Protein AF-A0A8H4XS00-F1 (afdb_monomer_lite)

Sequence (222 aa):
MAFEYDPTEIAPRVIEVLRSFSQHIRKSGSEEDFEKVFNAILGRVKEYISENAPITMVLPAFPWKNPNLDKVLGADPDLDLVGIPDEEAYDYGLRLRELAQEKRFSSIQFIRLMDLMGLGDGEKISKPDYLELVPAIRQRLMSSEYFDQTFNIETELETNPDTKATFDGFFSRISEDLKWGKGLDAAVVADRTAYDAEVARVVKVMIQRLIVVIFASQFILH

Secondary structure (DSSP, 8-state):
------HHHHHHHHHHHHHHTTGGG--TT-HHHHHHHHHHHHHHHHHHHHTT--------------S-GGG-SS-----SSSS--HHHHHHHHHHHHHHHHHTT-TT-----HHHHTT-S-STT--HHHHHHHHHHHHHHHTSTTTS-TT--HHHHHHH-HHHHHHHHHHHHHHHHHGGGSTT--HHHHH-HHHHHHHHHHHHHHHHHHHHHHHHHHHHH--

Foldseek 3Di:
DQDPDQLVPVLVVVLVVVVVVVPVPDDPPCVVVVVVVSVVCSVVSSVCSVVVHDPDDDDPDDPDPFLPVVRDDDDDFCDDQRRHDLLNVVVVLVVVVVVCVVVVVVVDADADLCVLVVNDPGPPDDSVNSNVCVVVSVVVLVDPVQDDPPDDLVVCCVPPVVSVVQLVVQLVVCLVGVLSHPPDDPVCVVDPVSVSVSSSVSSSVVSRVVVSVVRSCVVRVD

Radius of gyration: 20.15 Å; chains: 1; bounding box: 46×42×53 Å

pLDDT: mean 77.01, std 13.0, range [35.0, 91.81]

Structure (mmCIF, N/CA/C/O backbone):
data_AF-A0A8H4XS00-F1
#
_entry.id   AF-A0A8H4XS00-F1
#
loop_
_atom_site.group_PDB
_atom_site.id
_atom_site.type_symbol
_atom_site.label_atom_id
_atom_site.label_alt_id
_atom_site.label_comp_id
_atom_site.label_asym_id
_atom_site.label_entity_id
_atom_site.label_seq_id
_atom_site.pdbx_PDB_ins_code
_atom_site.Cartn_x
_atom_site.Cartn_y
_atom_site.Cartn_z
_atom_site.occupancy
_atom_site.B_iso_or_equiv
_atom_site.auth_seq_id
_atom_site.auth_comp_id
_atom_site.auth_asym_id
_atom_site.auth_atom_id
_atom_site.pdbx_PDB_model_num
ATOM 1 N N . MET A 1 1 ? -22.945 -8.453 23.059 1.00 44.16 1 MET A N 1
ATOM 2 C CA . MET A 1 1 ? -22.003 -8.115 24.145 1.00 44.16 1 MET A CA 1
ATOM 3 C C . MET A 1 1 ? -21.677 -6.644 23.985 1.00 44.16 1 MET A C 1
ATOM 5 O O . MET A 1 1 ? -21.140 -6.292 22.945 1.00 44.16 1 MET A O 1
ATOM 9 N N . ALA A 1 2 ? -22.093 -5.798 24.927 1.00 45.09 2 ALA A N 1
ATOM 10 C CA . ALA A 1 2 ? -21.615 -4.421 24.985 1.00 45.09 2 ALA A CA 1
ATOM 11 C C . ALA A 1 2 ? -20.270 -4.471 25.708 1.00 45.09 2 ALA A C 1
ATOM 13 O O . ALA A 1 2 ? -20.220 -4.929 26.850 1.00 45.09 2 ALA A O 1
ATOM 14 N N . PHE A 1 3 ? -19.185 -4.124 25.026 1.00 54.81 3 PHE A N 1
ATOM 15 C CA . PHE A 1 3 ? -17.926 -3.932 25.719 1.00 54.81 3 PHE A CA 1
ATOM 16 C C . PHE A 1 3 ? -17.944 -2.524 26.324 1.00 54.81 3 PHE A C 1
ATOM 18 O O . PHE A 1 3 ? -17.909 -1.530 25.608 1.00 54.81 3 PHE A O 1
ATOM 25 N N . GLU A 1 4 ? -18.048 -2.445 27.650 1.00 68.94 4 GLU A N 1
ATOM 26 C CA . GLU A 1 4 ? -17.920 -1.204 28.426 1.00 68.94 4 GLU A CA 1
ATOM 27 C C . GLU A 1 4 ? -16.433 -0.831 28.524 1.00 68.94 4 GLU A C 1
ATOM 29 O O . GLU A 1 4 ? -15.765 -1.058 29.531 1.00 68.94 4 GLU A O 1
ATOM 34 N N . TYR A 1 5 ? -15.874 -0.332 27.427 1.00 77.25 5 TYR A N 1
ATOM 35 C CA . TYR A 1 5 ? -14.537 0.250 27.417 1.00 77.25 5 TYR A CA 1
ATOM 36 C C . TYR A 1 5 ? -14.663 1.765 27.531 1.00 77.25 5 TYR A C 1
ATOM 38 O O . TYR A 1 5 ? -15.279 2.387 26.670 1.00 77.25 5 TYR A O 1
ATOM 46 N N . ASP A 1 6 ? -14.064 2.369 28.561 1.00 85.38 6 ASP A N 1
ATOM 47 C CA . ASP A 1 6 ? -13.939 3.825 28.635 1.00 85.38 6 ASP A CA 1
ATOM 48 C C . ASP A 1 6 ? -13.018 4.298 27.489 1.00 85.38 6 ASP A C 1
ATOM 50 O O . ASP A 1 6 ? -11.824 3.963 27.486 1.00 85.38 6 ASP A O 1
ATOM 54 N N . PRO A 1 7 ? -13.521 5.075 26.505 1.00 84.31 7 PRO A N 1
ATOM 55 C CA . PRO A 1 7 ? -12.707 5.542 25.385 1.00 84.31 7 PRO A CA 1
ATOM 56 C C . PRO A 1 7 ? -11.518 6.398 25.835 1.00 84.31 7 PRO A C 1
ATOM 58 O O . PRO A 1 7 ? -10.499 6.457 25.145 1.00 84.31 7 PRO A O 1
ATOM 61 N N . THR A 1 8 ? -11.623 7.068 26.984 1.00 87.00 8 THR A N 1
ATOM 62 C CA . THR A 1 8 ? -10.543 7.896 27.531 1.00 87.00 8 THR A CA 1
ATOM 63 C C . THR A 1 8 ? -9.414 7.063 28.134 1.00 87.00 8 THR A C 1
ATOM 65 O O . THR A 1 8 ? -8.263 7.497 28.076 1.00 87.00 8 THR A O 1
ATOM 68 N N . GLU A 1 9 ? -9.710 5.851 28.613 1.00 89.19 9 GLU A N 1
A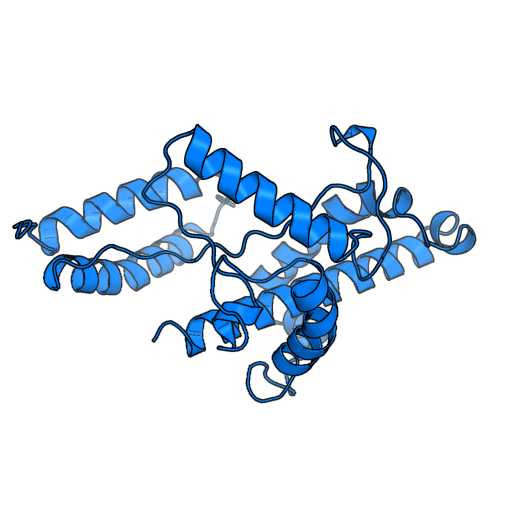TOM 69 C CA . GLU A 1 9 ? -8.728 4.914 29.169 1.00 89.19 9 GLU A CA 1
ATOM 70 C C . GLU A 1 9 ? -8.124 3.998 28.094 1.00 89.19 9 GLU A C 1
ATOM 72 O O . GLU A 1 9 ? -6.910 3.776 28.053 1.00 89.19 9 GLU A O 1
ATOM 77 N N . ILE A 1 10 ? -8.958 3.455 27.204 1.00 89.81 10 ILE A N 1
ATOM 78 C CA . ILE A 1 10 ? -8.545 2.400 26.270 1.00 89.81 10 ILE A CA 1
ATOM 79 C C . ILE A 1 10 ? -7.880 2.961 25.014 1.00 89.81 10 ILE A C 1
ATOM 81 O O . ILE A 1 10 ? -6.908 2.371 24.537 1.00 89.81 10 ILE A O 1
ATOM 85 N N . ALA A 1 11 ? -8.324 4.111 24.495 1.00 89.12 11 ALA A N 1
ATOM 86 C CA . ALA A 1 11 ? -7.732 4.675 23.281 1.00 89.12 11 ALA A CA 1
ATOM 87 C C . ALA A 1 11 ? -6.215 4.934 23.418 1.00 89.12 11 ALA A C 1
ATOM 89 O O . ALA A 1 11 ? -5.476 4.493 22.537 1.00 89.12 11 ALA A O 1
ATOM 90 N N . PRO A 1 12 ? -5.696 5.531 24.515 1.00 90.00 12 PRO A N 1
ATOM 91 C CA . PRO A 1 12 ? -4.251 5.687 24.709 1.00 90.00 12 PRO A CA 1
ATOM 92 C C . PRO A 1 12 ? -3.473 4.363 24.682 1.00 90.00 12 PRO A C 1
ATOM 94 O O . PRO A 1 12 ? -2.374 4.309 24.133 1.00 90.00 12 PRO A O 1
ATOM 97 N N . ARG A 1 13 ? -4.052 3.279 25.216 1.00 90.88 13 ARG A N 1
ATOM 98 C CA . ARG A 1 13 ? -3.426 1.944 25.217 1.00 90.88 13 ARG A CA 1
ATOM 99 C C . ARG A 1 13 ? -3.354 1.351 23.813 1.00 90.88 13 ARG A C 1
ATOM 101 O O . ARG A 1 13 ? -2.354 0.735 23.457 1.00 90.88 13 ARG A O 1
ATOM 108 N N . VAL A 1 14 ? -4.385 1.561 22.993 1.00 88.44 14 VAL A N 1
ATOM 109 C CA . VAL A 1 14 ? -4.354 1.176 21.572 1.00 88.44 14 VAL A CA 1
ATOM 110 C C . VAL A 1 14 ? -3.242 1.932 20.840 1.00 88.44 14 VAL A C 1
ATOM 112 O O . VAL A 1 14 ? -2.466 1.317 20.109 1.00 88.44 14 VAL A O 1
ATOM 115 N N . ILE A 1 15 ? -3.116 3.242 21.075 1.00 88.50 15 ILE A N 1
ATOM 116 C CA . ILE A 1 15 ? -2.040 4.057 20.493 1.00 88.50 15 ILE A CA 1
ATOM 117 C C . ILE A 1 15 ? -0.659 3.540 20.900 1.00 88.50 15 ILE A C 1
ATOM 119 O O . ILE A 1 15 ? 0.229 3.453 20.056 1.00 88.50 15 ILE A O 1
ATOM 123 N N . GLU A 1 16 ? -0.473 3.143 22.158 1.00 87.88 16 GLU A N 1
ATOM 124 C CA . GLU A 1 16 ? 0.788 2.568 22.633 1.00 87.88 16 GLU A CA 1
ATOM 125 C C . GLU A 1 16 ? 1.156 1.274 21.888 1.00 87.88 16 GLU A C 1
ATOM 127 O O . GLU A 1 16 ? 2.304 1.104 21.464 1.00 87.88 16 GLU A O 1
ATOM 132 N N . VAL A 1 17 ? 0.176 0.398 21.645 1.00 88.25 17 VAL A N 1
ATOM 133 C CA . VAL A 1 17 ? 0.382 -0.814 20.840 1.00 88.25 17 VAL A CA 1
ATOM 134 C C . VAL A 1 17 ? 0.794 -0.451 19.413 1.00 88.25 17 VAL A C 1
ATOM 136 O O . VAL A 1 17 ? 1.811 -0.955 18.937 1.00 88.25 17 VAL A O 1
ATOM 139 N N . LEU A 1 18 ? 0.079 0.456 18.740 1.00 85.19 18 LEU A N 1
ATOM 140 C CA . LEU A 1 18 ? 0.422 0.885 17.373 1.00 85.19 18 LEU A CA 1
ATOM 141 C C . LEU A 1 18 ? 1.815 1.530 17.304 1.00 85.19 18 LEU A C 1
ATOM 143 O O . LEU A 1 18 ? 2.602 1.260 16.389 1.00 85.19 18 LEU A O 1
ATOM 147 N N . ARG A 1 19 ? 2.161 2.327 18.317 1.00 82.62 19 ARG A N 1
ATOM 148 C CA . ARG A 1 19 ? 3.482 2.943 18.463 1.00 82.62 19 ARG A CA 1
ATOM 149 C C . ARG A 1 19 ? 4.586 1.891 18.568 1.00 82.62 19 ARG A C 1
ATOM 151 O O . ARG A 1 19 ? 5.651 2.080 17.980 1.00 82.62 19 ARG A O 1
ATOM 158 N N . SER A 1 20 ? 4.348 0.774 19.258 1.00 83.81 20 SER A N 1
ATOM 159 C CA . SER A 1 20 ? 5.352 -0.292 19.412 1.00 83.81 20 SER A CA 1
ATOM 160 C C . SER A 1 20 ? 5.799 -0.915 18.080 1.00 83.81 20 SER A C 1
ATOM 162 O O . SER A 1 20 ? 6.969 -1.262 17.935 1.00 83.81 20 SER A O 1
ATOM 164 N N . PHE A 1 21 ? 4.921 -0.956 17.072 1.00 79.31 21 PHE A N 1
ATOM 165 C CA . PHE A 1 21 ? 5.233 -1.475 15.733 1.00 79.31 21 PHE A CA 1
ATOM 166 C C . PHE A 1 21 ? 5.848 -0.432 14.782 1.00 79.31 21 PHE A C 1
ATOM 168 O O . PHE A 1 21 ? 6.288 -0.777 13.689 1.00 79.31 21 PHE A O 1
ATOM 175 N N . SER A 1 22 ? 5.933 0.836 15.195 1.00 71.38 22 SER A N 1
ATOM 176 C CA . SER A 1 22 ? 6.426 1.948 14.362 1.00 71.38 22 SER A CA 1
ATOM 177 C C . SER A 1 22 ? 7.927 2.245 14.549 1.00 71.38 22 SER A C 1
ATOM 179 O O . SER A 1 22 ? 8.461 3.207 13.996 1.00 71.38 22 SER A O 1
ATOM 181 N N . GLN A 1 23 ? 8.640 1.430 15.334 1.00 59.28 23 GLN A N 1
ATOM 182 C CA . GLN A 1 23 ? 9.989 1.740 15.830 1.00 59.28 23 GLN A CA 1
ATOM 183 C C . GLN A 1 23 ? 11.102 1.711 14.764 1.00 59.28 23 GLN A C 1
ATOM 185 O O . GLN A 1 23 ? 12.180 2.254 14.999 1.00 59.28 23 GLN A O 1
ATOM 190 N N . HIS A 1 24 ? 10.855 1.150 13.576 1.00 56.28 24 HIS A N 1
ATOM 191 C CA . HIS A 1 24 ? 11.858 1.043 12.506 1.00 56.28 24 HIS A CA 1
ATOM 192 C C . HIS A 1 24 ? 12.095 2.339 11.703 1.00 56.28 24 HIS A C 1
ATOM 194 O O . HIS A 1 24 ? 12.978 2.361 10.849 1.00 56.28 24 HIS A O 1
ATOM 200 N N . ILE A 1 25 ? 11.343 3.417 11.964 1.00 54.00 25 ILE A N 1
ATOM 201 C CA . ILE A 1 25 ? 11.359 4.655 11.154 1.00 54.00 25 ILE A CA 1
ATOM 202 C C . ILE A 1 25 ? 12.007 5.839 11.904 1.00 54.00 25 ILE A C 1
ATOM 204 O O . ILE A 1 25 ? 12.009 6.969 11.427 1.00 54.00 25 ILE A O 1
ATOM 208 N N . ARG A 1 26 ? 12.622 5.616 13.073 1.00 52.81 26 ARG A N 1
ATOM 209 C CA . ARG A 1 26 ? 13.286 6.695 13.824 1.00 52.81 26 ARG A CA 1
ATOM 210 C C . ARG A 1 26 ? 14.545 7.198 13.105 1.00 52.81 26 ARG A C 1
ATOM 212 O O . ARG A 1 26 ? 15.651 6.736 13.374 1.00 52.81 26 ARG A O 1
ATOM 219 N N . LYS A 1 27 ? 14.388 8.189 12.226 1.00 56.12 27 LYS A N 1
ATOM 220 C CA . LYS A 1 27 ? 15.451 9.157 11.936 1.00 56.12 27 LYS A CA 1
ATOM 221 C C . LYS A 1 27 ? 15.477 10.174 13.080 1.00 56.12 27 LYS A C 1
ATOM 223 O O . LYS A 1 27 ? 14.433 10.611 13.555 1.00 56.12 27 LYS A O 1
ATOM 228 N N . SER A 1 28 ? 16.666 10.550 13.542 1.00 51.09 28 SER A N 1
ATOM 229 C CA . SER A 1 28 ? 16.819 11.618 14.535 1.00 51.09 28 SER A CA 1
ATOM 230 C C . SER A 1 28 ? 16.203 12.917 13.995 1.00 51.09 28 SER A C 1
ATOM 232 O O . SER A 1 28 ? 16.653 13.397 12.955 1.00 51.09 28 SER A O 1
ATOM 234 N N . GLY A 1 29 ? 15.193 13.465 14.680 1.00 59.94 29 GLY A N 1
ATOM 235 C CA . GLY A 1 29 ? 14.520 14.719 14.307 1.00 59.94 29 GLY A CA 1
ATOM 236 C C . GLY A 1 29 ? 13.063 14.598 13.838 1.00 59.94 29 GLY A C 1
ATOM 237 O O . GLY A 1 29 ? 12.420 15.627 13.689 1.00 59.94 29 GLY A O 1
ATOM 238 N N . SER A 1 30 ? 12.513 13.390 13.654 1.00 58.84 30 SER A N 1
ATOM 239 C CA . SER A 1 30 ? 11.112 13.199 13.220 1.00 58.84 30 SER A CA 1
ATOM 240 C C . SER A 1 30 ? 10.104 13.025 14.370 1.00 58.84 30 SER A C 1
ATOM 242 O O . SER A 1 30 ? 8.928 12.773 14.128 1.00 58.84 30 SER A O 1
ATOM 244 N N . GLU A 1 31 ? 10.539 13.105 15.631 1.00 61.09 31 GLU A N 1
ATOM 245 C CA . GLU A 1 31 ? 9.718 12.760 16.808 1.00 61.09 31 GLU A CA 1
ATOM 246 C C . GLU A 1 31 ? 8.453 13.624 16.945 1.00 61.09 31 GLU A C 1
ATOM 248 O O . GLU A 1 31 ? 7.404 13.120 17.344 1.00 61.09 31 GLU A O 1
ATOM 253 N N . GLU A 1 32 ? 8.530 14.897 16.556 1.00 59.00 32 GLU A N 1
ATOM 254 C CA . GLU A 1 32 ? 7.418 15.845 16.659 1.00 59.00 32 GLU A CA 1
ATOM 255 C C . GLU A 1 32 ? 6.295 15.546 15.649 1.00 59.00 32 GLU A C 1
ATOM 257 O O . GLU A 1 32 ? 5.115 15.713 15.959 1.00 59.00 32 GLU A O 1
ATOM 262 N N . ASP A 1 33 ? 6.636 15.026 14.467 1.00 67.88 33 ASP A N 1
ATOM 263 C CA . ASP A 1 33 ? 5.653 14.649 13.446 1.00 67.88 33 ASP A CA 1
ATOM 264 C C . ASP A 1 33 ? 5.000 13.295 13.751 1.00 67.88 33 ASP A C 1
ATOM 266 O O . ASP A 1 33 ? 3.805 13.114 13.510 1.00 67.88 33 ASP A O 1
ATOM 270 N N . PHE A 1 34 ? 5.728 12.377 14.396 1.00 69.19 34 PHE A N 1
ATOM 271 C CA . PHE A 1 34 ? 5.156 11.117 14.880 1.00 69.19 34 PHE A CA 1
ATOM 272 C C . PHE A 1 34 ? 4.060 11.338 15.926 1.00 69.19 34 PHE A C 1
ATOM 274 O O . PHE A 1 34 ? 3.001 10.711 15.851 1.00 69.19 34 PHE A O 1
ATOM 281 N N . GLU A 1 35 ? 4.272 12.242 16.883 1.00 75.06 35 GLU A N 1
ATOM 282 C CA . GLU A 1 35 ? 3.245 12.544 17.884 1.00 75.06 35 GLU A CA 1
ATOM 283 C C . GLU A 1 35 ? 2.019 13.217 17.257 1.00 75.06 35 GLU A C 1
ATOM 285 O O . GLU A 1 35 ? 0.892 12.910 17.647 1.00 75.06 35 GLU A O 1
ATOM 290 N N . LYS A 1 36 ? 2.187 14.060 16.229 1.00 78.88 36 LYS A N 1
ATOM 291 C CA . LYS A 1 36 ? 1.046 14.618 15.478 1.00 78.88 36 LYS A CA 1
ATOM 292 C C . LYS A 1 36 ? 0.205 13.521 14.823 1.00 78.88 36 LYS A C 1
ATOM 294 O O . LYS A 1 36 ? -1.019 13.573 14.929 1.00 78.88 36 LYS A O 1
ATOM 299 N N . VAL A 1 37 ? 0.835 12.515 14.209 1.00 79.12 37 VAL A N 1
ATOM 300 C CA . VAL A 1 37 ? 0.125 11.374 13.599 1.00 79.12 37 VAL A CA 1
ATOM 301 C C . VAL A 1 37 ? -0.676 10.606 14.649 1.00 79.12 37 VAL A C 1
ATOM 303 O O . VAL A 1 37 ? -1.871 10.371 14.465 1.00 79.12 37 VAL A O 1
ATOM 306 N N . PHE A 1 38 ? -0.055 10.253 15.777 1.00 82.00 38 PHE A N 1
ATOM 307 C CA . PHE A 1 38 ? -0.739 9.502 16.832 1.00 82.00 38 PHE A CA 1
ATOM 308 C C . PHE A 1 38 ? -1.858 10.308 17.509 1.00 82.00 38 PHE A C 1
ATOM 310 O O . PHE A 1 38 ? -2.915 9.755 17.818 1.00 82.00 38 PHE A O 1
ATOM 317 N N . ASN A 1 39 ? -1.679 11.621 17.660 1.00 83.12 39 ASN A N 1
ATOM 318 C CA . ASN A 1 39 ? -2.725 12.517 18.150 1.00 83.12 39 ASN A CA 1
ATOM 319 C C . ASN A 1 39 ? -3.899 12.623 17.169 1.00 83.12 39 ASN A C 1
ATOM 321 O O . ASN A 1 39 ? -5.052 12.623 17.603 1.00 83.12 39 ASN A O 1
ATOM 325 N N . ALA A 1 40 ? -3.627 12.661 15.862 1.00 82.06 40 ALA A N 1
ATOM 326 C CA . ALA A 1 40 ? -4.665 12.713 14.836 1.00 82.06 40 ALA A CA 1
ATOM 327 C C . ALA A 1 40 ? -5.533 11.443 14.824 1.00 82.06 40 ALA A C 1
ATOM 329 O O . ALA A 1 40 ? -6.753 11.531 14.691 1.00 82.06 40 ALA A O 1
ATOM 330 N N . ILE A 1 41 ? -4.937 10.262 15.020 1.00 84.19 41 ILE A N 1
ATOM 331 C CA . ILE A 1 41 ? -5.697 9.000 15.039 1.00 84.19 41 ILE A CA 1
ATOM 332 C C . ILE A 1 41 ? -6.381 8.725 16.386 1.00 84.19 41 ILE A C 1
ATOM 334 O O . ILE A 1 41 ? -7.358 7.979 16.423 1.00 84.19 41 ILE A O 1
ATOM 338 N N . LEU A 1 42 ? -5.917 9.329 17.489 1.00 86.88 42 LEU A N 1
ATOM 339 C CA . LEU A 1 42 ? -6.487 9.117 18.825 1.00 86.88 42 LEU A CA 1
ATOM 340 C C . LEU A 1 42 ? -7.982 9.465 18.877 1.00 86.88 42 LEU A C 1
ATOM 342 O O . LEU A 1 42 ? -8.750 8.735 19.502 1.00 86.88 42 LEU A O 1
ATOM 346 N N . GLY A 1 43 ? -8.397 10.554 18.222 1.00 85.75 43 GLY A N 1
ATOM 347 C CA . GLY A 1 43 ? -9.809 10.950 18.139 1.00 85.75 43 GLY A CA 1
ATOM 348 C C . GLY A 1 43 ? -10.664 9.878 17.463 1.00 85.75 43 GLY A C 1
ATOM 349 O O . GLY A 1 43 ? -11.636 9.403 18.041 1.00 85.75 43 GLY A O 1
ATOM 350 N N . ARG A 1 44 ? -10.215 9.397 16.303 1.00 85.31 44 ARG A N 1
ATOM 351 C CA . ARG A 1 44 ? -10.898 8.347 15.538 1.00 85.31 44 ARG A CA 1
ATOM 352 C C . ARG A 1 44 ? -10.955 7.009 16.285 1.00 85.31 44 ARG A C 1
ATOM 354 O O . ARG A 1 44 ? -11.956 6.306 16.235 1.00 85.31 44 ARG A O 1
ATOM 361 N N . VAL A 1 45 ? -9.906 6.654 17.029 1.00 87.19 45 VAL A N 1
ATOM 362 C CA . VAL A 1 45 ? -9.918 5.462 17.897 1.00 87.19 45 VAL A CA 1
ATOM 363 C C . VAL A 1 45 ? -10.947 5.607 19.021 1.00 87.19 45 VAL A C 1
ATOM 365 O O . VAL A 1 45 ? -11.652 4.645 19.323 1.00 87.19 45 VAL A O 1
ATOM 368 N N . LYS A 1 46 ? -11.070 6.798 19.625 1.00 87.38 46 LYS A N 1
ATOM 369 C CA . LYS A 1 46 ? -12.101 7.063 20.641 1.00 87.38 46 LYS A CA 1
ATOM 370 C C . LYS A 1 46 ? -13.508 6.911 20.075 1.00 87.38 46 LYS A C 1
ATOM 372 O O . LYS A 1 46 ? -14.339 6.321 20.757 1.00 87.38 46 LYS A O 1
ATOM 377 N N . GLU A 1 47 ? -13.752 7.396 18.860 1.00 87.06 47 GLU A N 1
ATOM 378 C CA . GLU A 1 47 ? -15.037 7.241 18.163 1.00 87.06 47 GLU A CA 1
ATOM 379 C C . GLU A 1 47 ? -15.397 5.758 18.011 1.00 87.06 47 GLU A C 1
ATOM 381 O O . GLU A 1 47 ? -16.418 5.334 18.554 1.00 87.06 47 GLU A O 1
ATOM 386 N N . TYR A 1 48 ? -14.508 4.940 17.430 1.00 87.19 48 TYR A N 1
ATOM 387 C CA . TYR A 1 48 ? -14.734 3.492 17.302 1.00 87.19 48 TYR A CA 1
ATOM 388 C C . TYR A 1 48 ? -15.043 2.817 18.646 1.00 87.19 48 TYR A C 1
ATOM 390 O O . TYR A 1 48 ? -15.973 2.018 18.737 1.00 87.19 48 TYR A O 1
ATOM 398 N N . ILE A 1 49 ? -14.298 3.148 19.708 1.00 86.75 49 ILE A N 1
ATOM 399 C CA . ILE A 1 49 ? -14.534 2.572 21.042 1.00 86.75 49 ILE A CA 1
ATOM 400 C C . ILE A 1 49 ? -15.888 3.033 21.599 1.00 86.75 49 ILE A C 1
ATOM 402 O O . ILE A 1 49 ? -16.631 2.213 22.134 1.00 86.75 49 ILE A O 1
ATOM 406 N N . SER A 1 50 ? -16.231 4.316 21.447 1.00 86.38 50 SER A N 1
ATOM 407 C CA . SER A 1 50 ? -17.496 4.881 21.937 1.00 86.38 50 SER A CA 1
ATOM 408 C C . SER A 1 50 ? -18.725 4.293 21.243 1.00 86.38 50 SER A C 1
ATOM 410 O O . SER A 1 50 ? -19.767 4.118 21.871 1.00 86.38 50 SER A O 1
ATOM 412 N N . GLU A 1 51 ? -18.584 3.923 19.971 1.00 88.06 51 GLU A N 1
ATOM 413 C CA . GLU A 1 51 ? -19.622 3.270 19.174 1.00 88.06 51 GLU A CA 1
ATOM 414 C C . GLU A 1 51 ? -19.658 1.748 19.376 1.00 88.06 51 GLU A C 1
ATOM 416 O O . GLU A 1 51 ? -20.494 1.062 18.787 1.00 88.06 51 GLU A O 1
ATOM 421 N N . ASN A 1 52 ? -18.764 1.200 20.210 1.00 82.62 52 ASN A N 1
ATOM 422 C CA . ASN A 1 52 ? -18.558 -0.241 20.364 1.00 82.62 52 ASN A CA 1
ATOM 423 C C . ASN A 1 52 ? -18.316 -0.930 19.000 1.00 82.62 52 ASN A C 1
ATOM 425 O O . ASN A 1 52 ? -18.771 -2.051 18.747 1.00 82.62 52 ASN A O 1
ATOM 429 N N . ALA A 1 53 ? -17.603 -0.232 18.115 1.00 83.12 53 ALA A N 1
ATOM 430 C CA . ALA A 1 53 ? -17.270 -0.657 16.769 1.00 83.12 53 ALA A CA 1
ATOM 431 C C . ALA A 1 53 ? -15.829 -1.205 16.705 1.00 83.12 53 ALA A C 1
ATOM 433 O O . ALA A 1 53 ? -14.930 -0.704 17.389 1.00 83.12 53 ALA A O 1
ATOM 434 N N . PRO A 1 54 ? -15.560 -2.228 15.875 1.00 83.06 54 PRO A N 1
ATOM 435 C CA . PRO A 1 54 ? -14.200 -2.692 15.634 1.00 83.06 54 PRO A CA 1
ATOM 436 C C . PRO A 1 54 ? -13.325 -1.582 15.042 1.00 83.06 54 PRO A C 1
ATOM 438 O O . PRO A 1 54 ? -13.682 -0.965 14.037 1.00 83.06 54 PRO A O 1
ATOM 441 N N . ILE A 1 55 ? -12.136 -1.380 15.617 1.00 83.19 55 ILE A N 1
ATOM 442 C CA . ILE A 1 55 ? -11.128 -0.484 15.043 1.00 83.19 55 ILE A CA 1
ATOM 443 C C . ILE A 1 55 ? -10.637 -1.111 13.738 1.00 83.19 55 ILE A C 1
ATOM 445 O O . ILE A 1 55 ? -9.886 -2.088 13.744 1.00 83.19 55 ILE A O 1
ATOM 449 N N . THR A 1 56 ? -11.083 -0.551 12.619 1.00 80.00 56 THR A N 1
ATOM 450 C CA . THR A 1 56 ? -10.753 -1.054 11.285 1.00 80.00 56 THR A CA 1
ATOM 451 C C . THR A 1 56 ? -9.561 -0.289 10.731 1.00 80.00 56 THR A C 1
ATOM 453 O O . THR A 1 56 ? -9.568 0.941 10.683 1.00 80.00 56 THR A O 1
ATOM 456 N N . MET A 1 57 ? -8.529 -1.019 10.310 1.00 76.88 57 MET A N 1
ATOM 457 C CA . MET A 1 57 ? -7.332 -0.455 9.689 1.00 76.88 57 MET A CA 1
ATOM 458 C C . MET A 1 57 ? -7.186 -0.995 8.275 1.00 76.88 57 MET A C 1
ATOM 460 O O . MET A 1 57 ? -7.384 -2.185 8.033 1.00 76.88 57 MET A O 1
ATOM 464 N N . VAL A 1 58 ? -6.783 -0.123 7.356 1.00 75.62 58 VAL A N 1
ATOM 465 C CA . VAL A 1 58 ? -6.457 -0.503 5.983 1.00 75.62 58 VAL A CA 1
ATOM 466 C C . VAL A 1 58 ? -4.952 -0.523 5.850 1.00 75.62 58 VAL A C 1
ATOM 468 O O . VAL A 1 58 ? -4.289 0.490 6.063 1.00 75.62 58 VAL A O 1
ATOM 471 N N . LEU A 1 59 ? -4.416 -1.678 5.478 1.00 73.56 59 LEU A N 1
ATOM 472 C CA . LEU A 1 59 ? -3.018 -1.808 5.110 1.00 73.56 59 LEU A CA 1
ATOM 473 C C . LEU A 1 59 ? -2.942 -2.033 3.597 1.00 73.56 59 LEU A C 1
ATOM 475 O O . LEU A 1 59 ? -3.258 -3.139 3.148 1.00 73.56 59 LEU A O 1
ATOM 479 N N . PRO A 1 60 ? -2.528 -1.032 2.797 1.00 68.12 60 PRO A N 1
ATOM 480 C CA . PRO A 1 60 ? -2.196 -1.265 1.400 1.00 68.12 60 PRO A CA 1
ATOM 481 C C . PRO A 1 60 ? -0.929 -2.126 1.347 1.00 68.12 60 PRO A C 1
ATOM 483 O O . PRO A 1 60 ? 0.197 -1.637 1.412 1.00 68.12 60 PRO A O 1
ATOM 486 N N . ALA A 1 61 ? -1.120 -3.440 1.284 1.00 60.72 61 ALA A N 1
ATOM 487 C CA . ALA A 1 61 ? -0.041 -4.400 1.141 1.00 60.72 61 ALA A CA 1
ATOM 488 C C . ALA A 1 61 ? 0.133 -4.724 -0.345 1.00 60.72 61 ALA A C 1
ATOM 490 O O . ALA A 1 61 ? -0.712 -5.379 -0.957 1.00 60.72 61 ALA A O 1
ATOM 491 N N . PHE A 1 62 ? 1.230 -4.255 -0.938 1.00 54.62 62 PHE A N 1
ATOM 492 C CA . PHE A 1 62 ? 1.582 -4.639 -2.300 1.00 54.62 62 PHE A CA 1
ATOM 493 C C . PHE A 1 62 ? 2.009 -6.102 -2.343 1.00 54.62 62 PHE A C 1
ATOM 495 O O . PHE A 1 62 ? 2.852 -6.507 -1.536 1.00 54.62 62 PHE A O 1
ATOM 502 N N . PRO A 1 63 ? 1.527 -6.894 -3.311 1.00 53.78 63 PRO A N 1
ATOM 503 C CA . PRO A 1 63 ? 2.106 -8.193 -3.573 1.00 53.78 63 PRO A CA 1
ATOM 504 C C . PRO A 1 63 ? 3.402 -7.964 -4.356 1.00 53.78 63 PRO A C 1
ATOM 506 O O . PRO A 1 63 ? 3.435 -8.098 -5.570 1.00 53.78 63 PRO A O 1
ATOM 509 N N . TRP A 1 64 ? 4.477 -7.552 -3.685 1.00 52.66 64 TRP A N 1
ATOM 510 C CA . TRP A 1 64 ? 5.806 -7.620 -4.286 1.00 52.66 64 TRP A CA 1
ATOM 511 C C . TRP A 1 64 ? 6.341 -9.034 -4.070 1.00 52.66 64 TRP A C 1
ATOM 513 O O . TRP A 1 64 ? 6.928 -9.333 -3.029 1.00 52.66 64 TRP A O 1
ATOM 523 N N . LYS A 1 65 ? 6.142 -9.923 -5.046 1.00 53.44 65 LYS A N 1
ATOM 524 C CA . LYS A 1 65 ? 7.086 -11.028 -5.228 1.00 53.44 65 LYS A CA 1
ATOM 525 C C . LYS A 1 65 ? 8.344 -10.429 -5.843 1.00 53.44 65 LYS A C 1
ATOM 527 O O . LYS A 1 65 ? 8.277 -9.759 -6.867 1.00 53.44 65 LYS A O 1
ATOM 532 N N . ASN A 1 66 ? 9.481 -10.623 -5.186 1.00 54.56 66 ASN A N 1
ATOM 533 C CA . ASN A 1 66 ? 10.751 -10.154 -5.712 1.00 54.56 66 ASN A CA 1
ATOM 534 C C . ASN A 1 66 ? 11.080 -10.922 -7.006 1.00 54.56 66 ASN A C 1
ATOM 536 O O . ASN A 1 66 ? 11.081 -12.152 -6.952 1.00 54.56 66 ASN A O 1
ATOM 540 N N . PRO A 1 67 ? 11.347 -10.249 -8.144 1.00 55.28 67 PRO A N 1
ATOM 541 C CA . PRO A 1 67 ? 11.734 -10.937 -9.378 1.00 55.28 67 PRO A CA 1
ATOM 542 C C . PRO A 1 67 ? 13.078 -11.666 -9.240 1.00 55.28 67 PRO A C 1
ATOM 544 O O . PRO A 1 67 ? 13.370 -12.582 -10.004 1.00 55.28 67 PRO A O 1
ATOM 547 N N . ASN A 1 68 ? 13.893 -11.295 -8.250 1.00 59.69 68 ASN A N 1
ATOM 548 C CA . ASN A 1 68 ? 15.086 -12.032 -7.882 1.00 59.69 68 ASN A CA 1
ATOM 549 C C . ASN A 1 68 ? 14.705 -13.378 -7.242 1.00 59.69 68 ASN A C 1
ATOM 551 O O . ASN A 1 68 ? 14.346 -13.440 -6.062 1.00 59.69 68 ASN A O 1
ATOM 555 N N . LEU A 1 69 ? 14.815 -14.452 -8.026 1.00 56.44 69 LEU A N 1
ATOM 556 C CA . LEU A 1 69 ? 14.491 -15.820 -7.611 1.00 56.44 69 LEU A CA 1
ATOM 557 C C . LEU A 1 69 ? 15.360 -16.325 -6.450 1.00 56.44 69 LEU A C 1
ATOM 559 O O . LEU A 1 69 ? 14.909 -17.182 -5.699 1.00 56.44 69 LEU A O 1
ATOM 563 N N . ASP A 1 70 ? 16.540 -15.744 -6.214 1.00 55.72 70 ASP A N 1
ATOM 564 C CA . ASP A 1 70 ? 17.353 -16.067 -5.031 1.00 55.72 70 ASP A CA 1
ATOM 565 C C . ASP A 1 70 ? 16.729 -15.525 -3.731 1.00 55.72 70 ASP A C 1
ATOM 567 O O . ASP A 1 70 ? 17.083 -15.948 -2.629 1.00 55.72 70 ASP A O 1
ATOM 571 N N . LYS A 1 71 ? 15.791 -14.575 -3.848 1.00 51.00 71 LYS A N 1
ATOM 572 C CA . LYS A 1 71 ? 15.070 -13.943 -2.735 1.00 51.00 71 LYS A CA 1
ATOM 573 C C . LYS A 1 71 ? 13.628 -14.471 -2.583 1.00 51.00 71 LYS A C 1
ATOM 575 O O . LYS A 1 71 ? 12.924 -13.998 -1.688 1.00 51.00 71 LYS A O 1
ATOM 580 N N . VAL A 1 72 ? 13.169 -15.432 -3.402 1.00 47.78 72 VAL A N 1
ATOM 581 C CA . VAL A 1 72 ? 11.806 -16.015 -3.332 1.00 47.78 72 VAL A CA 1
ATOM 582 C C . VAL A 1 72 ? 11.785 -17.542 -3.502 1.00 47.78 72 VAL A C 1
ATOM 584 O O . VAL A 1 72 ? 12.683 -18.138 -4.071 1.00 47.78 72 VAL A O 1
ATOM 587 N N . LEU A 1 73 ? 10.732 -18.199 -3.000 1.00 43.88 73 LEU A N 1
ATOM 588 C CA . LEU A 1 73 ? 10.592 -19.667 -2.991 1.00 43.88 73 LEU A CA 1
ATOM 589 C C . LEU A 1 73 ? 9.722 -20.233 -4.146 1.00 43.88 73 LEU A C 1
ATOM 591 O O . LEU A 1 73 ? 9.175 -21.324 -4.006 1.00 43.88 73 LEU A O 1
ATOM 595 N N . GLY A 1 74 ? 9.545 -19.523 -5.270 1.00 45.03 74 GLY A N 1
ATOM 596 C CA . GLY A 1 74 ? 8.659 -19.961 -6.368 1.00 45.03 74 GLY A CA 1
ATOM 597 C C . GLY A 1 74 ? 8.939 -19.297 -7.724 1.00 45.03 74 GLY A C 1
ATOM 598 O O . GLY A 1 74 ? 9.648 -18.296 -7.773 1.00 45.03 74 GLY A O 1
ATOM 599 N N . ALA A 1 75 ? 8.403 -19.876 -8.808 1.00 42.97 75 ALA A N 1
ATOM 600 C CA . ALA A 1 75 ? 8.812 -19.607 -10.193 1.00 42.97 75 ALA A CA 1
ATOM 601 C C . ALA A 1 75 ? 7.886 -18.671 -11.008 1.00 42.97 75 ALA A C 1
ATOM 603 O O . ALA A 1 75 ? 6.667 -18.752 -10.884 1.00 42.97 75 ALA A O 1
ATOM 604 N N . ASP A 1 76 ? 8.568 -17.907 -11.881 1.00 43.75 76 ASP A N 1
ATOM 605 C CA . ASP A 1 76 ? 8.213 -17.225 -13.148 1.00 43.75 76 ASP A CA 1
ATOM 606 C C . ASP A 1 76 ? 7.239 -16.023 -13.207 1.00 43.75 76 ASP A C 1
ATOM 608 O O . ASP A 1 76 ? 6.056 -16.247 -13.410 1.00 43.75 76 ASP A O 1
ATOM 612 N N . PRO A 1 77 ? 7.761 -14.769 -13.255 1.00 43.94 77 PRO A N 1
ATOM 613 C CA . PRO A 1 77 ? 6.982 -13.535 -13.471 1.00 43.94 77 PRO A CA 1
ATOM 614 C C . PRO A 1 77 ? 6.868 -13.055 -14.959 1.00 43.94 77 PRO A C 1
ATOM 616 O O . PRO A 1 77 ? 7.903 -12.933 -15.619 1.00 43.94 77 PRO A O 1
ATOM 619 N N . ASP A 1 78 ? 5.661 -12.689 -15.453 1.00 35.00 78 ASP A N 1
ATOM 620 C CA . ASP A 1 78 ? 5.374 -11.847 -16.659 1.00 35.00 78 ASP A CA 1
ATOM 621 C C . ASP A 1 78 ? 4.821 -10.423 -16.335 1.00 35.00 78 ASP A C 1
ATOM 623 O O . ASP A 1 78 ? 4.036 -10.212 -15.415 1.00 35.00 78 ASP A O 1
ATOM 627 N N . LEU A 1 79 ? 5.215 -9.406 -17.120 1.00 43.75 79 LEU A N 1
ATOM 628 C CA . LEU A 1 79 ? 5.153 -7.970 -16.764 1.00 43.75 79 LEU A CA 1
ATOM 629 C C . LEU A 1 79 ? 3.829 -7.206 -16.978 1.00 43.75 79 LEU A C 1
ATOM 631 O O . LEU A 1 79 ? 3.287 -7.188 -18.076 1.00 43.75 79 LEU A O 1
ATOM 635 N N . ASP A 1 80 ? 3.503 -6.344 -15.996 1.00 52.94 80 ASP A N 1
ATOM 636 C CA . ASP A 1 80 ? 2.901 -5.004 -16.219 1.00 52.94 80 ASP A CA 1
ATOM 637 C C . ASP A 1 80 ? 3.745 -3.857 -15.598 1.00 52.94 80 ASP A C 1
ATOM 639 O O . ASP A 1 80 ? 3.910 -2.803 -16.204 1.00 52.94 80 ASP A O 1
ATOM 643 N N . LEU A 1 81 ? 4.360 -4.041 -14.415 1.00 51.94 81 LEU A N 1
ATOM 644 C CA . LEU A 1 81 ? 5.238 -3.005 -13.816 1.00 51.94 81 LEU A CA 1
ATOM 645 C C . LEU A 1 81 ? 6.419 -3.545 -12.997 1.00 51.94 81 LEU A C 1
ATOM 647 O O . LEU A 1 81 ? 7.488 -2.947 -12.976 1.00 51.94 81 LEU A O 1
ATOM 651 N N . VAL A 1 82 ? 6.216 -4.677 -12.324 1.00 53.38 82 VAL A N 1
ATOM 652 C CA . VAL A 1 82 ? 7.202 -5.338 -11.443 1.00 53.38 82 VAL A CA 1
ATOM 653 C C . VAL A 1 82 ? 7.469 -6.782 -11.865 1.00 53.38 82 VAL A C 1
ATOM 655 O O . VAL A 1 82 ? 8.082 -7.553 -11.137 1.00 53.38 82 VAL A O 1
ATOM 658 N N . GLY A 1 83 ? 6.956 -7.159 -13.035 1.00 57.03 83 GLY A N 1
ATOM 659 C CA . GLY A 1 83 ? 7.044 -8.518 -13.541 1.00 57.03 83 GLY A CA 1
ATOM 660 C C . GLY A 1 83 ? 5.943 -9.461 -13.099 1.00 57.03 83 GLY A C 1
ATOM 661 O O . GLY A 1 83 ? 6.005 -10.590 -13.516 1.00 57.03 83 GLY A O 1
ATOM 662 N N . ILE A 1 84 ? 4.958 -9.072 -12.289 1.00 63.38 84 ILE A N 1
ATOM 663 C CA . ILE A 1 84 ? 3.984 -10.049 -11.773 1.00 63.38 84 ILE A CA 1
ATOM 664 C C . ILE A 1 84 ? 2.728 -10.081 -12.665 1.00 63.38 84 ILE A C 1
ATOM 666 O O . ILE A 1 84 ? 2.060 -9.044 -12.758 1.00 63.38 84 ILE A O 1
ATOM 670 N N . PRO A 1 85 ? 2.371 -11.238 -13.258 1.00 74.19 85 PRO A N 1
ATOM 671 C CA . PRO A 1 85 ? 1.149 -11.415 -14.028 1.00 74.19 85 PRO A CA 1
ATOM 672 C C . PRO A 1 85 ? -0.082 -11.233 -13.148 1.00 74.19 85 PRO A C 1
ATOM 674 O O . PRO A 1 85 ? -0.081 -11.601 -11.970 1.00 74.19 85 PRO A O 1
ATOM 677 N N . ASP A 1 86 ? -1.183 -10.775 -13.739 1.00 79.00 86 ASP A N 1
ATOM 678 C CA . ASP A 1 86 ? -2.463 -10.663 -13.027 1.00 79.00 86 ASP A CA 1
ATOM 679 C C . ASP A 1 86 ? -2.940 -12.017 -12.483 1.00 79.00 86 ASP A C 1
ATOM 681 O O . ASP A 1 86 ? -3.501 -12.099 -11.391 1.00 79.00 86 ASP A O 1
ATOM 685 N N . GLU A 1 87 ? -2.638 -13.097 -13.203 1.00 82.81 87 GLU A N 1
ATOM 686 C CA . GLU A 1 87 ? -2.909 -14.472 -12.786 1.00 82.81 87 GLU A CA 1
ATOM 687 C C . GLU A 1 87 ? -2.151 -14.843 -11.504 1.00 82.81 87 GLU A C 1
ATOM 689 O O . GLU A 1 87 ? -2.750 -15.363 -10.560 1.00 82.81 87 GLU A O 1
ATOM 694 N N . GLU A 1 88 ? -0.865 -14.511 -11.417 1.00 76.88 88 GLU A N 1
ATOM 695 C CA . GLU A 1 88 ? -0.092 -14.743 -10.200 1.00 76.88 88 GLU A CA 1
ATOM 696 C C . GLU A 1 88 ? -0.523 -13.840 -9.049 1.00 76.88 88 GLU A C 1
ATOM 698 O O . GLU A 1 88 ? -0.508 -14.267 -7.893 1.00 76.88 88 GLU A O 1
ATOM 703 N N . ALA A 1 89 ? -0.889 -12.589 -9.338 1.00 78.50 89 ALA A N 1
ATOM 704 C CA . ALA A 1 89 ? -1.403 -11.673 -8.329 1.00 78.50 89 ALA A CA 1
ATOM 705 C C . ALA A 1 89 ? -2.708 -12.211 -7.718 1.00 78.50 89 ALA A C 1
ATOM 707 O O . ALA A 1 89 ? -2.891 -12.143 -6.496 1.00 78.50 89 ALA A O 1
ATOM 708 N N . TYR A 1 90 ? -3.577 -12.801 -8.546 1.00 83.88 90 TYR A N 1
ATOM 709 C CA . TYR A 1 90 ? -4.773 -13.509 -8.096 1.00 83.88 90 TYR A CA 1
ATOM 710 C C . TYR A 1 90 ? -4.416 -14.702 -7.202 1.00 83.88 90 TYR A C 1
ATOM 712 O O . TYR A 1 90 ? -4.895 -14.776 -6.066 1.00 83.88 90 TYR A O 1
ATOM 720 N N . ASP A 1 91 ? -3.549 -15.601 -7.673 1.00 82.94 91 ASP A N 1
ATOM 721 C CA . ASP A 1 91 ? -3.187 -16.827 -6.947 1.00 82.94 91 ASP A CA 1
ATOM 722 C C . ASP A 1 91 ? -2.492 -16.512 -5.615 1.00 82.94 91 ASP A C 1
ATOM 724 O O . ASP A 1 91 ? -2.778 -17.121 -4.582 1.00 82.94 91 ASP A O 1
ATOM 728 N N . TYR A 1 92 ? -1.624 -15.500 -5.602 1.00 81.19 92 TYR A N 1
ATOM 729 C CA . TYR A 1 92 ? -0.986 -15.007 -4.386 1.00 81.19 92 TYR A CA 1
ATOM 730 C C . TYR A 1 92 ? -2.013 -14.451 -3.392 1.00 81.19 92 TYR A C 1
ATOM 732 O O . TYR A 1 92 ? -1.989 -14.791 -2.206 1.00 81.19 92 TYR A O 1
ATOM 740 N N . GLY A 1 93 ? -2.951 -13.629 -3.871 1.00 81.00 93 GLY A N 1
ATOM 741 C CA . GLY A 1 93 ? -4.037 -13.095 -3.053 1.00 81.00 93 GLY A CA 1
ATOM 742 C C . GLY A 1 93 ? -4.947 -14.186 -2.482 1.00 81.00 93 GLY A C 1
ATOM 743 O O . GLY A 1 93 ? -5.432 -14.042 -1.355 1.00 81.00 93 GLY A O 1
ATOM 744 N N . LEU A 1 94 ? -5.166 -15.275 -3.222 1.00 85.31 94 LEU A N 1
ATOM 745 C CA . LEU A 1 94 ? -5.894 -16.449 -2.744 1.00 85.31 94 LEU A CA 1
ATOM 746 C C . LEU A 1 94 ? -5.098 -17.184 -1.657 1.00 85.31 94 LEU A C 1
ATOM 748 O O . LEU A 1 94 ? -5.630 -17.427 -0.573 1.00 85.31 94 LEU A O 1
ATOM 752 N N . ARG A 1 95 ? -3.802 -17.437 -1.881 1.00 85.25 95 ARG A N 1
ATOM 753 C CA . ARG A 1 95 ? -2.949 -18.134 -0.908 1.00 85.25 95 ARG A CA 1
ATOM 754 C C . ARG A 1 95 ? -2.836 -17.394 0.425 1.00 85.25 95 ARG A C 1
ATOM 756 O O . ARG A 1 95 ? -2.827 -18.030 1.476 1.00 85.25 95 ARG A O 1
ATOM 763 N N . LEU A 1 96 ? -2.771 -16.060 0.413 1.00 83.31 96 LEU A N 1
ATOM 764 C CA . LEU A 1 96 ? -2.772 -15.266 1.649 1.00 83.31 96 LEU A CA 1
ATOM 765 C C . LEU A 1 96 ? -4.061 -15.448 2.462 1.00 83.31 96 LEU A C 1
ATOM 767 O O . LEU A 1 96 ? -4.006 -15.503 3.692 1.00 83.31 96 LEU A O 1
ATOM 771 N N . ARG A 1 97 ? -5.208 -15.569 1.787 1.00 85.06 97 ARG A N 1
ATOM 772 C CA . ARG A 1 97 ? -6.506 -15.806 2.436 1.00 85.06 97 ARG A CA 1
ATOM 773 C C . ARG A 1 97 ? -6.580 -17.204 3.035 1.00 85.06 97 ARG A C 1
ATOM 775 O O . ARG A 1 97 ? -6.964 -17.344 4.193 1.00 85.06 97 ARG A O 1
ATOM 782 N N . GLU A 1 98 ? -6.145 -18.219 2.293 1.00 86.38 98 GLU A N 1
ATOM 783 C CA . GLU A 1 98 ? -6.021 -19.587 2.813 1.00 86.38 98 GLU A CA 1
ATOM 784 C C . GLU A 1 98 ? -5.112 -19.628 4.042 1.00 86.38 98 GLU A C 1
ATOM 786 O O . GLU A 1 98 ? -5.477 -20.194 5.068 1.00 86.38 98 GLU A O 1
ATOM 791 N N . LEU A 1 99 ? -3.958 -18.956 3.986 1.00 84.88 99 LEU A N 1
ATOM 792 C CA . LEU A 1 99 ? -3.029 -18.886 5.109 1.00 84.88 99 LEU A CA 1
ATOM 793 C C . LEU A 1 99 ? -3.664 -18.217 6.338 1.00 84.88 99 LEU A C 1
ATOM 795 O O . LEU A 1 99 ? -3.473 -18.689 7.459 1.00 84.88 99 LEU A O 1
ATOM 799 N N . ALA A 1 100 ? -4.433 -17.142 6.151 1.00 85.06 100 ALA A N 1
ATOM 800 C CA . ALA A 1 100 ? -5.157 -16.500 7.245 1.00 85.06 100 ALA A CA 1
ATOM 801 C C . ALA A 1 100 ? -6.179 -17.451 7.891 1.00 85.06 100 ALA A C 1
ATOM 803 O O . ALA A 1 100 ? -6.280 -17.492 9.120 1.00 85.06 100 ALA A O 1
ATOM 804 N N . GLN A 1 101 ? -6.875 -18.268 7.094 1.00 86.88 101 GLN A N 1
ATOM 805 C CA . GLN A 1 101 ? -7.788 -19.302 7.594 1.00 86.88 101 GLN 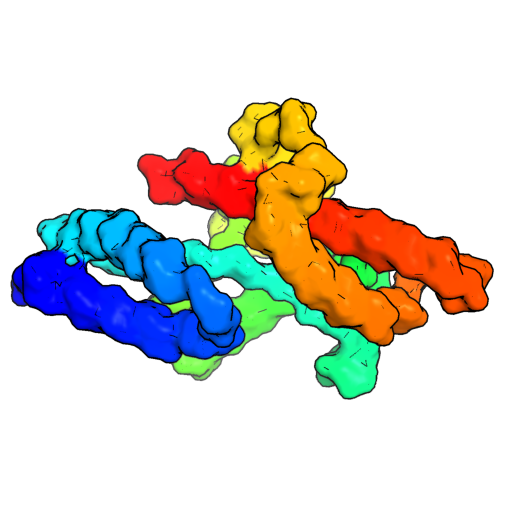A CA 1
ATOM 806 C C . GLN A 1 101 ? -7.036 -20.422 8.330 1.00 86.88 101 GLN A C 1
ATOM 808 O O . GLN A 1 101 ? -7.382 -20.749 9.467 1.00 86.88 101 GLN A O 1
ATOM 813 N N . GLU A 1 102 ? -5.966 -20.958 7.733 1.00 90.69 102 GLU A N 1
ATOM 814 C CA . GLU A 1 102 ? -5.101 -21.994 8.320 1.00 90.69 102 GLU A CA 1
ATOM 815 C C . GLU A 1 102 ? -4.546 -21.561 9.685 1.00 90.69 102 GLU A C 1
ATOM 817 O O . GLU A 1 102 ? -4.501 -22.350 10.634 1.00 90.69 102 GLU A O 1
ATOM 822 N N . LYS A 1 103 ? -4.139 -20.292 9.802 1.00 90.88 103 LYS A N 1
ATOM 823 C CA . LYS A 1 103 ? -3.586 -19.703 11.030 1.00 90.88 103 LYS A CA 1
ATOM 824 C C . LYS A 1 103 ? -4.644 -19.135 11.977 1.00 90.88 103 LYS A C 1
ATOM 826 O O . LYS A 1 103 ? -4.285 -18.692 13.066 1.00 90.88 103 LYS A O 1
ATOM 831 N N . ARG A 1 104 ? -5.929 -19.195 11.608 1.00 90.75 104 ARG A N 1
ATOM 832 C CA . ARG A 1 104 ? -7.070 -18.677 12.384 1.00 90.75 104 ARG A CA 1
ATOM 833 C C . ARG A 1 104 ? -6.956 -17.182 12.704 1.00 90.75 104 ARG A C 1
ATOM 835 O O . ARG A 1 104 ? -7.315 -16.742 13.795 1.00 90.75 104 ARG A O 1
ATOM 842 N N . PHE A 1 105 ? -6.471 -16.391 11.752 1.00 85.94 105 PHE A N 1
ATOM 843 C CA . PHE A 1 105 ? -6.428 -14.934 11.859 1.00 85.94 105 PHE A CA 1
ATOM 844 C C . PHE A 1 105 ? -7.814 -14.332 11.594 1.00 85.94 105 PHE A C 1
ATOM 846 O O . PHE A 1 105 ? -8.101 -13.842 10.508 1.00 85.94 105 PHE A O 1
ATOM 853 N N . SER A 1 106 ? -8.686 -14.360 12.605 1.00 84.19 106 SER A N 1
ATOM 854 C CA . SER A 1 106 ? -10.082 -13.900 12.503 1.00 84.19 106 SER A CA 1
ATOM 855 C C . SER A 1 106 ? -10.258 -12.380 12.421 1.00 84.19 106 SER A C 1
ATOM 857 O O . SER A 1 106 ? -11.352 -11.915 12.124 1.00 84.19 106 SER A O 1
ATOM 859 N N . SER A 1 107 ? -9.206 -11.611 12.710 1.00 83.69 107 SER A N 1
ATOM 860 C CA . SER A 1 107 ? -9.230 -10.140 12.697 1.00 83.69 107 SER A CA 1
ATOM 861 C C . SER A 1 107 ? -8.636 -9.534 11.422 1.00 83.69 107 SER A C 1
ATOM 863 O O . SER A 1 107 ? -8.481 -8.319 11.345 1.00 83.69 107 SER A O 1
ATOM 865 N N . ILE A 1 108 ? -8.258 -10.363 10.443 1.00 81.38 108 ILE A N 1
ATOM 866 C CA . ILE A 1 108 ? -7.709 -9.915 9.161 1.00 81.38 108 ILE A CA 1
ATOM 867 C C . ILE A 1 108 ? -8.769 -10.134 8.088 1.00 81.38 108 ILE A C 1
ATOM 869 O O . ILE A 1 108 ? -9.237 -11.252 7.886 1.00 81.38 108 ILE A O 1
ATOM 873 N N . GLN A 1 109 ? -9.119 -9.060 7.389 1.00 81.19 109 GLN A N 1
ATOM 874 C CA . GLN A 1 109 ? -9.998 -9.085 6.226 1.00 81.19 109 GLN A CA 1
ATOM 875 C C . GLN A 1 109 ? -9.221 -8.609 5.002 1.00 81.19 109 GLN A C 1
ATOM 877 O O . GLN A 1 109 ? -8.323 -7.773 5.110 1.00 81.19 109 GLN A O 1
ATOM 882 N N . PHE A 1 110 ? -9.562 -9.147 3.834 1.00 80.75 110 PHE A N 1
ATOM 883 C CA . PHE A 1 110 ? -8.877 -8.827 2.589 1.00 80.75 110 PHE A CA 1
ATOM 884 C C . PHE A 1 110 ? -9.837 -8.165 1.613 1.00 80.75 110 PHE A C 1
ATOM 886 O O . PHE A 1 110 ? -10.785 -8.795 1.152 1.00 80.75 110 PHE A O 1
ATOM 893 N N . ILE A 1 111 ? -9.528 -6.936 1.219 1.00 79.88 111 ILE A N 1
ATOM 894 C CA . ILE A 1 111 ? -10.309 -6.181 0.238 1.00 79.88 111 ILE A CA 1
ATOM 895 C C . ILE A 1 111 ? -9.534 -6.160 -1.081 1.00 79.88 111 ILE A C 1
ATOM 897 O O . ILE A 1 111 ? -8.334 -5.870 -1.090 1.00 79.88 111 ILE A O 1
ATOM 901 N N . ARG A 1 112 ? -10.182 -6.501 -2.201 1.00 80.38 112 ARG A N 1
ATOM 902 C CA . ARG A 1 112 ? -9.597 -6.338 -3.542 1.00 80.38 112 ARG A CA 1
ATOM 903 C C . ARG A 1 112 ? -9.942 -4.953 -4.093 1.00 80.38 112 ARG A C 1
ATOM 905 O O . ARG A 1 112 ? -10.949 -4.357 -3.731 1.00 80.38 112 ARG A O 1
ATOM 912 N N . LEU A 1 113 ? -9.147 -4.464 -5.047 1.00 78.19 113 LEU A N 1
ATOM 913 C CA . LEU A 1 113 ? -9.414 -3.179 -5.714 1.00 78.19 113 LEU A CA 1
ATOM 914 C C . LEU A 1 113 ? -10.786 -3.141 -6.413 1.00 78.19 113 LEU A C 1
ATOM 916 O O . LEU A 1 113 ? -11.437 -2.107 -6.429 1.00 78.19 113 LEU A O 1
ATOM 920 N N . MET A 1 114 ? -11.249 -4.266 -6.960 1.00 78.25 114 MET A N 1
ATOM 921 C CA . MET A 1 114 ? -12.601 -4.384 -7.529 1.00 78.25 114 MET A CA 1
ATOM 922 C C . MET A 1 114 ? -13.720 -4.244 -6.496 1.00 78.25 114 MET A C 1
ATOM 924 O O . MET A 1 114 ? -14.752 -3.656 -6.813 1.00 78.25 114 MET A O 1
ATOM 928 N N . ASP A 1 115 ? -13.510 -4.730 -5.270 1.00 79.06 115 ASP A N 1
ATOM 929 C CA . ASP A 1 115 ? -14.495 -4.609 -4.190 1.00 79.06 115 ASP A CA 1
ATOM 930 C C . ASP A 1 115 ? -14.635 -3.147 -3.761 1.00 79.06 115 ASP A C 1
ATOM 932 O O . ASP A 1 115 ? -15.744 -2.671 -3.542 1.00 79.06 115 ASP A O 1
ATOM 936 N N . LEU A 1 116 ? -13.516 -2.409 -3.742 1.00 74.12 116 LEU A N 1
ATOM 937 C CA . LEU A 1 116 ? -13.512 -0.963 -3.504 1.00 74.12 116 LEU A CA 1
ATOM 938 C C . LEU A 1 116 ? -14.370 -0.208 -4.532 1.00 74.12 116 LEU A C 1
ATOM 940 O O . LEU A 1 116 ? -15.038 0.757 -4.190 1.00 74.12 116 LEU A O 1
ATOM 944 N N . MET A 1 117 ? -14.417 -0.661 -5.783 1.00 74.50 117 MET A N 1
ATOM 945 C CA . MET A 1 117 ? -15.220 -0.015 -6.828 1.00 74.50 117 MET A CA 1
ATOM 946 C 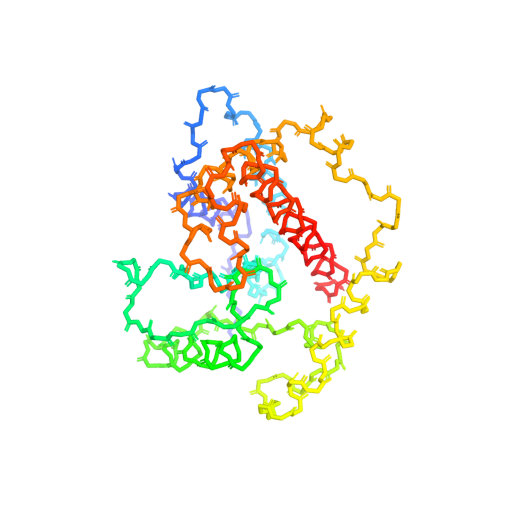C . MET A 1 117 ? -16.665 -0.525 -6.921 1.00 74.50 117 MET A C 1
ATOM 948 O O . MET A 1 117 ? -17.381 -0.134 -7.845 1.00 74.50 117 MET A O 1
ATOM 952 N N . GLY A 1 118 ? -17.097 -1.412 -6.017 1.00 75.44 118 GLY A N 1
ATOM 953 C CA . GLY A 1 118 ? -18.416 -2.054 -6.086 1.00 75.44 118 GLY A CA 1
ATOM 954 C C . GLY A 1 118 ? -18.601 -2.944 -7.321 1.00 75.44 118 GLY A C 1
ATOM 955 O O . GLY A 1 118 ? -19.728 -3.223 -7.719 1.00 75.44 118 GLY A O 1
ATOM 956 N N . LEU A 1 119 ? -17.494 -3.344 -7.954 1.00 71.50 119 LEU A N 1
ATOM 957 C CA . LEU A 1 119 ? -17.461 -4.170 -9.163 1.00 71.50 119 LEU A CA 1
ATOM 958 C C . LEU A 1 119 ? -17.129 -5.636 -8.855 1.00 71.50 119 LEU A C 1
ATOM 960 O O . LEU A 1 119 ? -17.270 -6.490 -9.725 1.00 71.50 119 LEU A O 1
ATOM 964 N N . GLY A 1 120 ? -16.670 -5.921 -7.636 1.00 67.38 120 GLY A N 1
ATOM 965 C CA . GLY A 1 120 ? -16.464 -7.273 -7.131 1.00 67.38 120 GLY A CA 1
ATOM 966 C C . GLY A 1 120 ? -17.685 -7.807 -6.384 1.00 67.38 120 GLY A C 1
ATOM 967 O O . GLY A 1 120 ? -18.519 -7.054 -5.882 1.00 67.38 120 GLY A O 1
ATOM 968 N N . ASP A 1 121 ? -17.762 -9.127 -6.267 1.00 67.94 121 ASP A N 1
ATOM 969 C CA . ASP A 1 121 ? -18.704 -9.843 -5.401 1.00 67.94 121 ASP A CA 1
ATOM 970 C C . ASP A 1 121 ? -18.072 -10.188 -4.031 1.00 67.94 121 ASP A C 1
ATOM 972 O O . ASP A 1 121 ? -18.513 -11.107 -3.328 1.00 67.94 121 ASP A O 1
ATOM 976 N N . GLY A 1 122 ? -17.017 -9.453 -3.655 1.00 71.38 122 GLY A N 1
ATOM 977 C CA . GLY A 1 122 ? -16.184 -9.720 -2.496 1.00 71.38 122 GLY A CA 1
ATOM 978 C C . GLY A 1 122 ? -15.158 -10.817 -2.774 1.00 71.38 122 GLY A C 1
ATOM 979 O O . GLY A 1 122 ? -14.311 -10.740 -3.663 1.00 71.38 122 GLY A O 1
ATOM 980 N N . GLU A 1 123 ? -15.201 -11.874 -1.966 1.00 68.25 123 GLU A N 1
ATOM 981 C CA . GLU A 1 123 ? -14.188 -12.934 -1.999 1.00 68.25 123 GLU A CA 1
ATOM 982 C C . GLU A 1 123 ? -14.454 -14.032 -3.041 1.00 68.25 123 GLU A C 1
ATOM 984 O O . GLU A 1 123 ? -13.707 -15.011 -3.084 1.00 68.25 123 GLU A O 1
ATOM 989 N N . LYS A 1 124 ? -15.512 -13.911 -3.851 1.00 76.50 124 LYS A N 1
ATOM 990 C CA . LYS A 1 124 ? -16.051 -15.021 -4.655 1.00 76.50 124 LYS A CA 1
ATOM 991 C C . LYS A 1 124 ? -15.719 -14.949 -6.144 1.00 76.50 124 LYS A C 1
ATOM 993 O O . LYS A 1 124 ? -15.911 -15.951 -6.833 1.00 76.50 124 LYS A O 1
ATOM 998 N N . ILE A 1 125 ? -15.175 -13.827 -6.610 1.00 82.56 125 ILE A N 1
ATOM 999 C CA . ILE A 1 125 ? -14.880 -13.610 -8.021 1.00 82.56 125 ILE A CA 1
ATOM 1000 C C . ILE A 1 125 ? -13.951 -14.698 -8.556 1.00 82.56 125 ILE A C 1
ATOM 1002 O O . ILE A 1 125 ? -12.913 -15.011 -7.961 1.00 82.56 125 ILE A O 1
ATOM 1006 N N . SER A 1 126 ? -14.333 -15.267 -9.697 1.00 88.12 126 SER A N 1
ATOM 1007 C CA . SER A 1 126 ? -13.543 -16.293 -10.359 1.00 88.12 126 SER A CA 1
ATOM 1008 C C . SER A 1 126 ? -12.256 -15.703 -10.949 1.00 88.12 126 SER A C 1
ATOM 1010 O O . SER A 1 126 ? -12.152 -14.504 -11.210 1.00 88.12 126 SER A O 1
ATOM 1012 N N . LYS A 1 127 ? -11.246 -16.549 -11.174 1.00 89.00 127 LYS A N 1
ATOM 1013 C CA . LYS A 1 127 ? -9.988 -16.122 -11.802 1.00 89.00 127 LYS A CA 1
ATOM 1014 C C . LYS A 1 127 ? -10.200 -15.532 -13.210 1.00 89.00 127 LYS A C 1
ATOM 1016 O O . LYS A 1 127 ? -9.649 -14.465 -13.457 1.00 89.00 127 LYS A O 1
ATOM 1021 N N . PRO A 1 128 ? -11.008 -16.135 -14.108 1.00 90.50 128 PRO A N 1
ATOM 1022 C CA . PRO A 1 128 ? -11.318 -15.525 -15.404 1.00 90.50 128 PRO A CA 1
ATOM 1023 C C . PRO A 1 128 ? -11.952 -14.135 -15.290 1.00 90.50 128 PRO A C 1
ATOM 1025 O O . PRO A 1 128 ? -11.448 -13.197 -15.904 1.00 90.50 128 PRO A O 1
ATOM 1028 N N . ASP A 1 129 ? -12.981 -13.982 -14.451 1.00 87.88 129 ASP A N 1
ATOM 1029 C CA . ASP A 1 129 ? -13.672 -12.695 -14.284 1.00 87.88 129 ASP A CA 1
ATOM 1030 C C . ASP A 1 129 ? -12.729 -11.637 -13.695 1.00 87.88 129 ASP A C 1
ATOM 1032 O O . ASP A 1 129 ? -12.733 -10.477 -14.103 1.00 87.88 129 ASP A O 1
ATOM 1036 N N . TYR A 1 130 ? -11.864 -12.039 -12.758 1.00 86.62 130 TYR A N 1
ATOM 1037 C CA . TYR A 1 130 ? -10.819 -11.172 -12.222 1.00 86.62 130 TYR A CA 1
ATOM 1038 C C . TYR A 1 130 ? -9.903 -10.651 -13.335 1.00 86.62 130 TYR A C 1
ATOM 1040 O O . TYR A 1 130 ? -9.690 -9.444 -13.432 1.00 86.62 130 TYR A O 1
ATOM 1048 N N . LEU A 1 131 ? -9.378 -11.544 -14.179 1.00 87.50 131 LEU A N 1
ATOM 1049 C CA . LEU A 1 131 ? -8.457 -11.179 -15.259 1.00 87.50 131 LEU A CA 1
ATOM 1050 C C . LEU A 1 131 ? -9.121 -10.273 -16.302 1.00 87.50 131 LEU A C 1
ATOM 1052 O O . LEU A 1 131 ? -8.472 -9.366 -16.819 1.00 87.50 131 LEU A O 1
ATOM 1056 N N . GLU A 1 132 ? -10.410 -10.478 -16.576 1.00 88.31 132 GLU A N 1
ATOM 1057 C CA . GLU A 1 132 ? -11.182 -9.626 -17.482 1.00 88.31 132 GLU A CA 1
ATOM 1058 C C . GLU A 1 132 ? -11.392 -8.214 -16.910 1.00 88.31 132 GLU A C 1
ATOM 1060 O O . GLU A 1 132 ? -11.270 -7.220 -17.629 1.00 88.31 132 GLU A O 1
ATOM 1065 N N . LEU A 1 133 ? -11.662 -8.102 -15.606 1.00 85.38 133 LEU A N 1
ATOM 1066 C CA . LEU A 1 133 ? -11.972 -6.821 -14.969 1.00 85.38 133 LEU A CA 1
ATOM 1067 C C . LEU A 1 133 ? -10.734 -5.981 -14.641 1.00 85.38 133 LEU A C 1
ATOM 1069 O O . LEU A 1 133 ? -10.807 -4.751 -14.690 1.00 85.38 133 LEU A O 1
ATOM 1073 N N . VAL A 1 134 ? -9.600 -6.596 -14.294 1.00 82.94 134 VAL A N 1
ATOM 1074 C CA . VAL A 1 134 ? -8.405 -5.881 -13.801 1.00 82.94 134 VAL A CA 1
ATOM 1075 C C . VAL A 1 134 ? -7.957 -4.713 -14.698 1.00 82.94 134 VAL A C 1
ATOM 1077 O O . VAL A 1 134 ? -7.688 -3.638 -14.148 1.00 82.94 134 VAL A O 1
ATOM 1080 N N . PRO A 1 135 ? -7.908 -4.829 -16.040 1.00 81.50 135 PRO A N 1
ATOM 1081 C CA . PRO A 1 135 ? -7.561 -3.697 -16.899 1.00 81.50 135 PRO A CA 1
ATOM 1082 C C . PRO A 1 135 ? -8.519 -2.505 -16.745 1.00 81.50 135 PRO A C 1
ATOM 1084 O O . PRO A 1 135 ? -8.067 -1.370 -16.580 1.00 81.50 135 PRO A O 1
ATOM 1087 N N . ALA A 1 136 ? -9.831 -2.755 -16.722 1.00 82.75 136 ALA A N 1
ATOM 1088 C CA . ALA A 1 136 ? -10.848 -1.714 -16.560 1.00 82.75 136 ALA A CA 1
ATOM 1089 C C . ALA A 1 136 ? -10.782 -1.065 -15.167 1.00 82.75 136 ALA A C 1
ATOM 1091 O O . ALA A 1 136 ? -10.862 0.156 -15.037 1.00 82.75 136 ALA A O 1
ATOM 1092 N N . ILE A 1 137 ? -10.552 -1.873 -14.131 1.00 81.19 137 ILE A N 1
ATOM 1093 C CA . ILE A 1 137 ? -10.313 -1.442 -12.745 1.00 81.19 137 ILE A CA 1
ATOM 1094 C C . ILE A 1 137 ? -9.100 -0.506 -12.669 1.00 81.19 137 ILE A C 1
ATOM 1096 O O . ILE A 1 137 ? -9.193 0.574 -12.085 1.00 81.19 137 ILE A O 1
ATOM 1100 N N . ARG A 1 138 ? -7.971 -0.869 -13.292 1.00 79.25 138 ARG A N 1
ATOM 1101 C CA . ARG A 1 138 ? -6.765 -0.020 -13.332 1.00 79.25 138 ARG A CA 1
ATOM 1102 C C . ARG A 1 138 ? -7.019 1.309 -14.031 1.00 79.25 138 ARG A C 1
ATOM 1104 O O . ARG A 1 138 ? -6.578 2.343 -13.537 1.00 79.25 138 ARG A O 1
ATOM 1111 N N . GLN A 1 139 ? -7.732 1.292 -15.154 1.00 79.62 139 GLN A N 1
ATOM 1112 C CA . GLN A 1 139 ? -8.086 2.515 -15.876 1.00 79.62 139 GLN A CA 1
ATOM 1113 C C . GLN A 1 139 ? -9.013 3.411 -15.055 1.00 79.62 139 GLN A C 1
ATOM 1115 O O . GLN A 1 139 ? -8.789 4.617 -14.979 1.00 79.62 139 GLN A O 1
ATOM 1120 N N . ARG A 1 140 ? -10.019 2.829 -14.396 1.00 82.38 140 ARG A N 1
ATOM 1121 C CA . ARG A 1 140 ? -10.967 3.580 -13.571 1.00 82.38 140 ARG A CA 1
ATOM 1122 C C . ARG A 1 140 ? -10.304 4.203 -12.346 1.00 82.38 140 ARG A C 1
ATOM 1124 O O . ARG A 1 140 ? -10.572 5.365 -12.059 1.00 82.38 140 ARG A O 1
ATOM 1131 N N . LEU A 1 141 ? -9.391 3.494 -11.682 1.00 78.25 141 LEU A N 1
ATOM 1132 C CA . LEU A 1 141 ? -8.589 4.050 -10.581 1.00 78.25 141 LEU A CA 1
ATOM 1133 C C . LEU A 1 141 ? -7.784 5.282 -11.005 1.00 78.25 141 LEU A C 1
ATOM 1135 O O . LEU A 1 141 ? -7.609 6.201 -10.217 1.00 78.25 141 LEU A O 1
ATOM 1139 N N . MET A 1 142 ? -7.324 5.315 -12.255 1.00 77.44 142 MET A N 1
ATOM 1140 C CA . MET A 1 142 ? -6.586 6.449 -12.816 1.00 77.44 142 MET A CA 1
ATOM 1141 C C . MET A 1 142 ? -7.495 7.558 -13.358 1.00 77.44 142 MET A C 1
ATOM 1143 O O . MET A 1 142 ? -6.991 8.549 -13.877 1.00 77.44 142 MET A O 1
ATOM 1147 N N . SER A 1 143 ? -8.818 7.414 -13.266 1.00 83.62 143 SER A N 1
ATOM 1148 C CA . SER A 1 143 ? -9.767 8.441 -13.697 1.00 83.62 143 SER A CA 1
ATOM 1149 C C . SER A 1 143 ? -9.937 9.541 -12.645 1.00 83.62 143 SER A C 1
ATOM 1151 O O . SER A 1 143 ? -9.596 9.367 -11.474 1.00 83.62 143 SER A O 1
ATOM 1153 N N . SER A 1 144 ? -10.543 10.661 -13.046 1.00 83.88 144 SER A N 1
ATOM 1154 C CA . SER A 1 144 ? -10.857 11.781 -12.149 1.00 83.88 144 SER A CA 1
ATOM 1155 C C . SER A 1 144 ? -11.825 11.431 -11.011 1.00 83.88 144 SER A C 1
ATOM 1157 O O . SER A 1 144 ? -12.028 12.255 -10.129 1.00 83.88 144 SER A O 1
ATOM 1159 N N . GLU A 1 145 ? -12.450 10.247 -11.037 1.00 81.62 145 GLU A N 1
ATOM 1160 C CA . GLU A 1 145 ? -13.309 9.745 -9.956 1.00 81.62 145 GLU A CA 1
ATOM 1161 C C . GLU A 1 145 ? -12.501 9.383 -8.699 1.00 81.62 145 GLU A C 1
ATOM 1163 O O . GLU A 1 145 ? -12.979 9.587 -7.588 1.00 81.62 145 GLU A O 1
ATOM 1168 N N . TYR A 1 146 ? -11.273 8.880 -8.871 1.00 76.44 146 TYR A N 1
ATOM 1169 C CA . TYR A 1 146 ? -10.450 8.352 -7.774 1.00 76.44 146 TYR A CA 1
ATOM 1170 C C . TYR A 1 146 ? -9.054 8.972 -7.691 1.00 76.44 146 TYR A C 1
ATOM 1172 O O . TYR A 1 146 ? -8.354 8.772 -6.696 1.00 76.44 146 TYR A O 1
ATOM 1180 N N . PHE A 1 147 ? -8.635 9.715 -8.716 1.00 79.56 147 PHE A N 1
ATOM 1181 C CA . PHE A 1 147 ? -7.304 10.297 -8.786 1.00 79.56 147 PHE A CA 1
ATOM 1182 C C . PHE A 1 147 ? -7.322 11.730 -9.312 1.00 79.56 147 PHE A C 1
ATOM 1184 O O . PHE A 1 147 ? -7.918 12.025 -10.353 1.00 79.56 147 PHE A O 1
ATOM 1191 N N . ASP A 1 148 ? -6.606 12.609 -8.613 1.00 83.44 148 ASP A N 1
ATOM 1192 C CA . ASP A 1 148 ? -6.395 13.984 -9.046 1.00 83.44 148 ASP A CA 1
ATOM 1193 C C . ASP A 1 148 ? -5.558 14.011 -10.331 1.00 83.44 148 ASP A C 1
ATOM 1195 O O . ASP A 1 148 ? -4.362 13.729 -10.336 1.00 83.44 148 ASP A O 1
ATOM 1199 N N . GLN A 1 149 ? -6.201 14.387 -11.435 1.00 84.88 149 GLN A N 1
ATOM 1200 C CA . GLN A 1 149 ? -5.569 14.458 -12.753 1.00 84.88 149 GLN A CA 1
ATOM 1201 C C . GLN A 1 149 ? -4.515 15.570 -12.853 1.00 84.88 149 GLN A C 1
ATOM 1203 O O . GLN A 1 149 ? -3.756 15.605 -13.820 1.00 84.88 149 GLN A O 1
ATOM 1208 N N . THR A 1 150 ? -4.470 16.486 -11.883 1.00 86.94 150 THR A N 1
ATOM 1209 C CA . THR A 1 150 ? -3.450 17.536 -11.798 1.00 86.94 150 THR A CA 1
ATOM 1210 C C . THR A 1 150 ? -2.197 17.086 -11.045 1.00 86.94 150 THR A C 1
ATOM 1212 O O . THR A 1 150 ? -1.181 17.782 -11.096 1.00 86.94 150 THR A O 1
ATOM 1215 N N . PHE A 1 151 ? -2.227 15.913 -10.397 1.00 85.50 151 PHE A N 1
ATOM 1216 C CA . PHE A 1 151 ? -1.084 15.371 -9.671 1.00 85.50 151 PHE A CA 1
ATOM 1217 C C . PHE A 1 151 ? 0.100 15.114 -10.607 1.00 85.50 151 PHE A C 1
ATOM 1219 O O . PHE A 1 151 ? -0.003 14.402 -11.609 1.00 85.50 151 PHE A O 1
ATOM 1226 N N . ASN A 1 152 ? 1.263 15.642 -10.228 1.00 87.81 152 ASN A N 1
ATOM 1227 C CA . ASN A 1 152 ? 2.512 15.448 -10.945 1.00 87.81 152 ASN A CA 1
ATOM 1228 C C . ASN A 1 152 ? 3.572 14.879 -9.998 1.00 87.81 152 ASN A C 1
ATOM 1230 O O . ASN A 1 152 ? 3.985 15.539 -9.047 1.00 87.81 152 ASN A O 1
ATOM 1234 N N . ILE A 1 153 ? 4.035 13.661 -10.291 1.00 86.31 153 ILE A N 1
ATOM 1235 C CA . ILE A 1 153 ? 5.018 12.970 -9.452 1.00 86.31 153 ILE A CA 1
ATOM 1236 C C . ILE A 1 153 ? 6.370 13.693 -9.399 1.00 86.31 153 ILE A C 1
ATOM 1238 O O . ILE A 1 153 ? 7.039 13.624 -8.378 1.00 86.31 153 ILE A O 1
ATOM 1242 N N . GLU A 1 154 ? 6.780 14.407 -10.449 1.00 89.69 154 GLU A N 1
ATOM 1243 C CA . GLU A 1 154 ? 8.038 15.166 -10.425 1.00 89.69 154 GLU A CA 1
ATOM 1244 C C . GLU A 1 154 ? 7.932 16.339 -9.452 1.00 89.69 154 GLU A C 1
ATOM 1246 O O . GLU A 1 154 ? 8.770 16.486 -8.568 1.00 89.69 154 GLU A O 1
ATOM 1251 N N . THR A 1 155 ? 6.851 17.117 -9.551 1.00 91.81 155 THR A N 1
ATOM 1252 C CA . THR A 1 155 ? 6.593 18.231 -8.629 1.00 91.81 155 THR A CA 1
ATOM 1253 C C . THR A 1 155 ? 6.456 17.741 -7.187 1.00 91.81 155 THR A C 1
ATOM 1255 O O . THR A 1 155 ? 6.995 18.357 -6.270 1.00 91.81 155 THR A O 1
ATOM 1258 N N . GLU A 1 156 ? 5.786 16.609 -6.969 1.00 90.56 156 GLU A N 1
ATOM 1259 C CA . GLU A 1 156 ? 5.668 15.986 -5.648 1.00 90.56 156 GLU A CA 1
ATOM 1260 C C . GLU A 1 156 ? 7.040 15.568 -5.089 1.00 90.56 156 GLU A C 1
ATOM 1262 O O . GLU A 1 156 ? 7.343 15.836 -3.930 1.00 90.56 156 GLU A O 1
ATOM 1267 N N . LEU A 1 157 ? 7.906 14.956 -5.905 1.00 89.94 157 LEU A N 1
ATOM 1268 C CA . LEU A 1 157 ? 9.254 14.555 -5.483 1.00 89.94 157 LEU A CA 1
ATOM 1269 C C . LEU A 1 157 ? 10.175 15.748 -5.188 1.00 89.94 157 LEU A C 1
ATOM 1271 O O . LEU A 1 157 ? 11.107 15.610 -4.395 1.00 89.94 157 LEU A O 1
ATOM 1275 N N . GLU A 1 158 ? 9.935 16.898 -5.818 1.00 91.50 158 GLU A N 1
ATOM 1276 C CA . GLU A 1 158 ? 10.662 18.144 -5.554 1.00 91.50 158 GLU A CA 1
ATOM 1277 C C . GLU A 1 158 ? 10.192 18.840 -4.272 1.00 91.50 158 GLU A C 1
ATOM 1279 O O . GLU A 1 158 ? 10.998 19.441 -3.560 1.00 91.50 158 GLU A O 1
ATOM 1284 N N . THR A 1 159 ? 8.893 18.778 -3.981 1.00 91.25 159 THR A N 1
ATOM 1285 C CA . THR A 1 159 ? 8.260 19.596 -2.935 1.00 91.25 159 THR A CA 1
ATOM 1286 C C . THR A 1 159 ? 7.998 18.842 -1.634 1.00 91.25 159 THR A C 1
ATOM 1288 O O . THR A 1 159 ? 7.968 19.472 -0.575 1.00 91.25 159 THR A O 1
ATOM 1291 N N . ASN A 1 160 ? 7.859 17.513 -1.679 1.00 87.88 160 ASN A N 1
ATOM 1292 C CA . ASN A 1 160 ? 7.556 16.682 -0.518 1.00 87.88 160 ASN A CA 1
ATOM 1293 C C . ASN A 1 160 ? 8.750 15.787 -0.110 1.00 87.88 160 ASN A C 1
ATOM 1295 O O . ASN A 1 160 ? 9.054 14.794 -0.786 1.00 87.88 160 ASN A O 1
ATOM 1299 N N . PRO A 1 161 ? 9.415 16.075 1.028 1.00 86.44 161 PRO A N 1
ATOM 1300 C CA . PRO A 1 161 ? 10.577 15.312 1.480 1.00 86.44 161 PRO A CA 1
ATOM 1301 C C . PRO A 1 161 ? 10.250 13.862 1.873 1.00 86.44 161 PRO A C 1
ATOM 1303 O O . PRO A 1 161 ? 11.112 12.991 1.728 1.00 86.44 161 PRO A O 1
ATOM 1306 N N . ASP A 1 162 ? 9.025 13.569 2.317 1.00 83.75 162 ASP A N 1
ATOM 1307 C CA . ASP A 1 162 ? 8.615 12.213 2.700 1.00 83.75 162 ASP A CA 1
ATOM 1308 C C . ASP A 1 162 ? 8.364 11.344 1.464 1.00 83.75 162 ASP A C 1
ATOM 1310 O O . ASP A 1 162 ? 8.809 10.188 1.398 1.00 83.75 162 ASP A O 1
ATOM 1314 N N . THR A 1 163 ? 7.731 11.916 0.434 1.00 84.94 163 THR A N 1
ATOM 1315 C CA . THR A 1 163 ? 7.573 11.243 -0.864 1.00 84.94 163 THR A CA 1
ATOM 1316 C C . THR A 1 163 ? 8.940 10.991 -1.494 1.00 84.94 163 THR A C 1
ATOM 1318 O O . THR A 1 163 ? 9.205 9.888 -1.983 1.00 84.94 163 THR A O 1
ATOM 1321 N N . LYS A 1 164 ? 9.866 11.956 -1.395 1.00 88.00 164 LYS A N 1
ATOM 1322 C CA . LYS A 1 164 ? 11.250 11.787 -1.856 1.00 88.00 164 LYS A CA 1
ATOM 1323 C C . LYS A 1 164 ? 11.995 10.683 -1.103 1.00 88.00 164 LYS A C 1
ATOM 1325 O O . LYS A 1 164 ? 12.651 9.855 -1.733 1.00 88.00 164 LYS A O 1
ATOM 1330 N N . ALA A 1 165 ? 11.872 10.621 0.222 1.00 85.81 165 ALA A N 1
ATOM 1331 C CA . ALA A 1 165 ? 12.482 9.558 1.021 1.00 85.81 165 ALA A CA 1
ATOM 1332 C C . ALA A 1 165 ? 11.918 8.171 0.659 1.00 85.81 165 ALA A C 1
ATOM 1334 O O . ALA A 1 165 ? 12.664 7.189 0.608 1.00 85.81 165 ALA A O 1
ATOM 1335 N N . THR A 1 166 ? 10.617 8.097 0.366 1.00 86.31 166 THR A N 1
ATOM 1336 C CA . THR A 1 166 ? 9.954 6.877 -0.118 1.00 86.31 166 THR A CA 1
ATOM 1337 C C . THR A 1 166 ? 10.490 6.460 -1.487 1.00 86.31 166 THR A C 1
ATOM 1339 O O . THR A 1 166 ? 10.820 5.288 -1.686 1.00 86.31 166 THR A O 1
ATOM 1342 N N . PHE A 1 167 ? 10.653 7.417 -2.404 1.00 89.19 167 PHE A N 1
ATOM 1343 C CA . PHE A 1 167 ? 11.288 7.194 -3.701 1.00 89.19 167 PHE A CA 1
ATOM 1344 C C . PHE A 1 167 ? 12.704 6.653 -3.556 1.00 89.19 167 PHE A C 1
ATOM 1346 O O . PHE A 1 167 ? 13.006 5.628 -4.154 1.00 89.19 167 PHE A O 1
ATOM 1353 N N . ASP A 1 168 ? 13.545 7.260 -2.722 1.00 87.88 168 ASP A N 1
ATOM 1354 C CA . ASP A 1 168 ? 14.931 6.811 -2.543 1.00 87.88 168 ASP A CA 1
ATOM 1355 C C . ASP A 1 168 ? 15.004 5.394 -1.957 1.00 87.88 168 ASP A C 1
ATOM 1357 O O . ASP A 1 168 ? 15.816 4.567 -2.383 1.00 87.88 168 ASP A O 1
ATOM 1361 N N . GLY A 1 169 ? 14.108 5.078 -1.016 1.00 86.81 169 GLY A N 1
ATOM 1362 C CA . GLY A 1 169 ? 13.993 3.742 -0.438 1.00 86.81 169 GLY A CA 1
ATOM 1363 C C . GLY A 1 169 ? 13.561 2.684 -1.456 1.00 86.81 169 GLY A C 1
ATOM 1364 O O . GLY A 1 169 ? 14.122 1.586 -1.473 1.00 86.81 169 GLY A O 1
ATOM 1365 N N . PHE A 1 170 ? 12.582 2.991 -2.310 1.00 85.75 170 PHE A N 1
ATOM 1366 C CA . PHE A 1 170 ? 12.178 2.085 -3.385 1.00 85.75 170 PHE A CA 1
ATOM 1367 C C . PHE A 1 170 ? 13.230 1.991 -4.481 1.00 85.75 170 PHE A C 1
ATOM 1369 O O . PHE A 1 170 ? 13.548 0.882 -4.890 1.00 85.75 170 PHE A O 1
ATOM 1376 N N . PHE A 1 171 ? 13.811 3.109 -4.907 1.00 89.12 171 PHE A N 1
ATOM 1377 C CA . PHE A 1 171 ? 14.859 3.145 -5.920 1.00 89.12 171 PHE A CA 1
ATOM 1378 C C . PHE A 1 171 ? 16.020 2.235 -5.528 1.00 89.12 171 PHE A C 1
ATOM 1380 O O . PHE A 1 171 ? 16.416 1.384 -6.316 1.00 89.12 171 PHE A O 1
ATOM 1387 N N . SER A 1 172 ? 16.501 2.340 -4.285 1.00 86.69 172 SER A N 1
ATOM 1388 C CA . SER A 1 172 ? 17.569 1.479 -3.771 1.00 86.69 172 SER A CA 1
ATOM 1389 C C . SER A 1 172 ? 17.211 -0.008 -3.893 1.00 86.69 172 SER A C 1
ATOM 1391 O O . SER A 1 172 ? 17.923 -0.758 -4.559 1.00 86.69 172 SER A O 1
ATOM 1393 N N . ARG A 1 173 ? 16.050 -0.423 -3.367 1.00 83.44 173 ARG A N 1
ATOM 1394 C CA . ARG A 1 173 ? 15.612 -1.832 -3.400 1.00 83.44 173 ARG A CA 1
ATOM 1395 C C . ARG A 1 173 ? 15.375 -2.345 -4.821 1.00 83.44 173 ARG A C 1
ATOM 1397 O O . ARG A 1 173 ? 15.806 -3.435 -5.167 1.00 83.44 173 ARG A O 1
ATOM 1404 N N . ILE A 1 174 ? 14.706 -1.554 -5.653 1.00 83.50 174 ILE A N 1
ATOM 1405 C CA . ILE A 1 174 ? 14.347 -1.943 -7.020 1.00 83.50 174 ILE A CA 1
ATOM 1406 C C . ILE A 1 174 ? 15.583 -1.973 -7.910 1.00 83.50 174 ILE A C 1
ATOM 1408 O O . ILE A 1 174 ? 15.692 -2.858 -8.749 1.00 83.50 174 ILE A O 1
ATOM 1412 N N . SER A 1 175 ? 16.554 -1.085 -7.6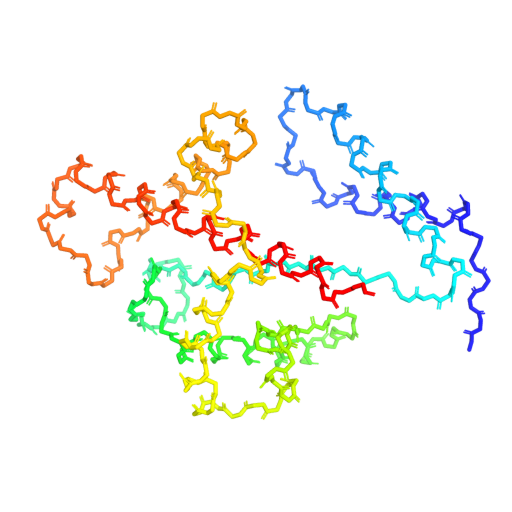95 1.00 87.06 175 SER A N 1
ATOM 1413 C CA . SER A 1 175 ? 17.807 -1.105 -8.452 1.00 87.06 175 SER A CA 1
ATOM 1414 C C . SER A 1 175 ? 18.576 -2.421 -8.292 1.00 87.06 175 SER A C 1
ATOM 1416 O O . SER A 1 175 ? 19.224 -2.863 -9.243 1.00 87.06 175 SER A O 1
ATOM 1418 N N . GLU A 1 176 ? 18.469 -3.088 -7.137 1.00 84.38 176 GLU A N 1
ATOM 1419 C CA . GLU A 1 176 ? 19.086 -4.400 -6.909 1.00 84.38 176 GLU A CA 1
ATOM 1420 C C . GLU A 1 176 ? 18.407 -5.517 -7.704 1.00 84.38 176 GLU A C 1
ATOM 1422 O O . GLU A 1 176 ? 19.078 -6.458 -8.145 1.00 84.38 176 GLU A O 1
ATOM 1427 N N . ASP A 1 177 ? 17.088 -5.412 -7.866 1.00 77.38 177 ASP A N 1
ATOM 1428 C CA . ASP A 1 177 ? 16.241 -6.533 -8.252 1.00 77.38 177 ASP A CA 1
ATOM 1429 C C . ASP A 1 177 ? 15.687 -6.425 -9.685 1.00 77.38 177 ASP A C 1
ATOM 1431 O O . ASP A 1 177 ? 15.430 -7.451 -10.314 1.00 77.38 177 ASP A O 1
ATOM 1435 N N . LEU A 1 178 ? 15.565 -5.217 -10.250 1.00 79.06 178 LEU A N 1
ATOM 1436 C CA . LEU A 1 178 ? 14.929 -4.985 -11.554 1.00 79.06 178 LEU A CA 1
ATOM 1437 C C . LEU A 1 178 ? 15.653 -5.695 -12.704 1.00 79.06 178 LEU A C 1
ATOM 1439 O O . LEU A 1 178 ? 15.000 -6.211 -13.602 1.00 79.06 178 LEU A O 1
ATOM 1443 N N . LYS A 1 179 ? 16.982 -5.813 -12.646 1.00 77.31 179 LYS A N 1
ATOM 1444 C CA . LYS A 1 179 ? 17.801 -6.547 -13.629 1.00 77.31 179 LYS A CA 1
ATOM 1445 C C . LYS A 1 179 ? 17.434 -8.030 -13.777 1.00 77.31 179 LYS A C 1
ATOM 1447 O O . LYS A 1 179 ? 17.834 -8.645 -14.758 1.00 77.31 179 LYS A O 1
ATOM 1452 N N . TRP A 1 180 ? 16.727 -8.607 -12.802 1.00 75.12 180 TRP A N 1
ATOM 1453 C CA . TRP A 1 180 ? 16.240 -9.989 -12.849 1.00 75.12 180 TRP A CA 1
ATOM 1454 C C . TRP A 1 180 ? 14.825 -10.100 -13.427 1.00 75.12 180 TRP A C 1
ATOM 1456 O O . TRP A 1 180 ? 14.351 -11.207 -13.673 1.00 75.12 180 TRP A O 1
ATOM 1466 N N . GLY A 1 181 ? 14.140 -8.974 -13.643 1.00 68.44 181 GLY A N 1
ATOM 1467 C CA . GLY A 1 181 ? 12.840 -8.945 -14.299 1.00 68.44 181 GLY A CA 1
ATOM 1468 C C . GLY A 1 181 ? 12.951 -9.392 -15.756 1.00 68.44 181 GLY A C 1
ATOM 1469 O O . GLY A 1 181 ? 13.848 -8.967 -16.486 1.00 68.44 181 GLY A O 1
ATOM 1470 N N . LYS A 1 182 ? 12.021 -10.243 -16.202 1.00 61.94 182 LYS A N 1
ATOM 1471 C CA . LYS A 1 182 ? 11.884 -10.572 -17.628 1.00 61.94 182 LYS A CA 1
ATOM 1472 C C . LYS A 1 182 ? 11.494 -9.306 -18.410 1.00 61.94 182 LYS A C 1
ATOM 1474 O O . LYS A 1 182 ? 11.018 -8.341 -17.837 1.00 61.94 182 LYS A O 1
ATOM 1479 N N . GLY A 1 183 ? 11.735 -9.250 -19.716 1.00 64.81 183 GLY A N 1
ATOM 1480 C CA . GLY A 1 183 ? 11.275 -8.126 -20.549 1.00 64.81 183 GLY A CA 1
ATOM 1481 C C . GLY A 1 183 ? 12.047 -6.800 -20.435 1.00 64.81 183 GLY A C 1
ATOM 1482 O O . GLY A 1 183 ? 11.730 -5.887 -21.195 1.00 64.81 183 GLY A O 1
ATOM 1483 N N . LEU A 1 184 ? 13.073 -6.679 -19.577 1.00 72.81 184 LEU A N 1
ATOM 1484 C CA . LEU A 1 184 ? 14.037 -5.580 -19.704 1.00 72.81 184 LEU A CA 1
ATOM 1485 C C . LEU A 1 184 ? 14.961 -5.817 -20.900 1.00 72.81 184 LEU A C 1
ATOM 1487 O O . LEU A 1 184 ? 15.504 -6.907 -21.083 1.00 72.81 184 LEU A O 1
ATOM 1491 N N . ASP A 1 185 ? 15.171 -4.767 -21.691 1.00 78.19 185 ASP A N 1
ATOM 1492 C CA . ASP A 1 185 ? 16.130 -4.792 -22.789 1.00 78.19 185 ASP A CA 1
ATOM 1493 C C . ASP A 1 185 ? 17.550 -5.015 -22.238 1.00 78.19 185 ASP A C 1
ATOM 1495 O O . ASP A 1 185 ? 18.013 -4.300 -21.344 1.00 78.19 185 ASP A O 1
ATOM 1499 N N . ALA A 1 186 ? 18.261 -5.998 -22.792 1.00 80.62 186 ALA A N 1
ATOM 1500 C CA . ALA A 1 186 ? 19.643 -6.292 -22.428 1.00 80.62 186 ALA A CA 1
ATOM 1501 C C . ALA A 1 186 ? 20.568 -5.076 -22.622 1.00 80.62 186 ALA A C 1
ATOM 1503 O O . ALA A 1 186 ? 21.531 -4.917 -21.869 1.00 80.62 186 ALA A O 1
ATOM 1504 N N . ALA A 1 187 ? 20.265 -4.196 -23.582 1.00 83.00 187 ALA A N 1
ATOM 1505 C CA . ALA A 1 187 ? 20.983 -2.941 -23.780 1.00 83.00 187 ALA A CA 1
ATOM 1506 C C . ALA A 1 187 ? 20.762 -1.957 -22.619 1.00 83.00 187 ALA A C 1
ATOM 1508 O O . ALA A 1 187 ? 21.707 -1.292 -22.200 1.00 83.00 187 ALA A O 1
ATOM 1509 N N . VAL A 1 188 ? 19.549 -1.907 -22.057 1.00 82.56 188 VAL A N 1
ATOM 1510 C CA . VAL A 1 188 ? 19.235 -1.083 -20.878 1.00 82.56 188 VAL A CA 1
ATOM 1511 C C . VAL A 1 188 ? 19.942 -1.629 -19.642 1.00 82.56 188 VAL A C 1
ATOM 1513 O O . VAL A 1 188 ? 20.489 -0.852 -18.874 1.00 82.56 188 VAL A O 1
ATOM 1516 N N . VAL A 1 189 ? 19.997 -2.952 -19.462 1.00 82.88 189 VAL A N 1
ATOM 1517 C CA . VAL A 1 189 ? 20.705 -3.573 -18.324 1.00 82.88 189 VAL A CA 1
ATOM 1518 C C . VAL A 1 189 ? 22.223 -3.357 -18.401 1.00 82.88 189 VAL A C 1
ATOM 1520 O O . VAL A 1 189 ? 22.884 -3.240 -17.367 1.00 82.88 189 VAL A O 1
ATOM 1523 N N . ALA A 1 190 ? 22.787 -3.303 -19.610 1.00 85.56 190 ALA A N 1
ATOM 1524 C CA . ALA A 1 190 ? 24.217 -3.093 -19.821 1.00 85.56 190 ALA A CA 1
ATOM 1525 C C . ALA A 1 190 ? 24.666 -1.633 -19.614 1.00 85.56 190 ALA A C 1
ATOM 1527 O O . ALA A 1 190 ? 25.838 -1.401 -19.308 1.00 85.56 190 ALA A O 1
ATOM 1528 N N . ASP A 1 191 ? 23.765 -0.657 -19.761 1.00 91.19 191 ASP A N 1
ATOM 1529 C CA . ASP A 1 191 ? 24.054 0.768 -19.585 1.00 91.19 191 ASP A CA 1
ATOM 1530 C C . ASP A 1 191 ? 23.546 1.274 -18.229 1.00 91.19 191 ASP A C 1
ATOM 1532 O O . ASP A 1 191 ? 22.352 1.267 -17.934 1.00 91.19 191 ASP A O 1
ATOM 1536 N N . ARG A 1 192 ? 24.464 1.758 -17.384 1.00 89.00 192 ARG A N 1
ATOM 1537 C CA . ARG A 1 192 ? 24.116 2.171 -16.020 1.00 89.00 192 ARG A CA 1
ATOM 1538 C C . ARG A 1 192 ? 23.131 3.340 -15.985 1.00 89.00 192 ARG A C 1
ATOM 1540 O O . ARG A 1 192 ? 22.243 3.352 -15.137 1.00 89.00 192 ARG A O 1
ATOM 1547 N N . THR A 1 193 ? 23.288 4.313 -16.875 1.00 90.81 193 THR A N 1
ATOM 1548 C CA . THR A 1 193 ? 22.437 5.504 -16.915 1.00 90.81 193 THR A CA 1
ATOM 1549 C C . THR A 1 193 ? 21.043 5.152 -17.421 1.00 90.81 193 THR A C 1
ATOM 1551 O O . THR A 1 193 ? 20.057 5.599 -16.836 1.00 90.81 193 THR A O 1
ATOM 1554 N N . ALA A 1 194 ? 20.947 4.321 -18.459 1.00 87.75 194 ALA A N 1
ATOM 1555 C CA . ALA A 1 194 ? 19.676 3.824 -18.970 1.00 87.75 194 ALA A CA 1
ATOM 1556 C C . ALA A 1 194 ? 18.952 2.962 -17.926 1.00 87.75 194 ALA A C 1
ATOM 1558 O O . ALA A 1 194 ? 17.751 3.134 -17.719 1.00 87.75 194 ALA A O 1
ATOM 1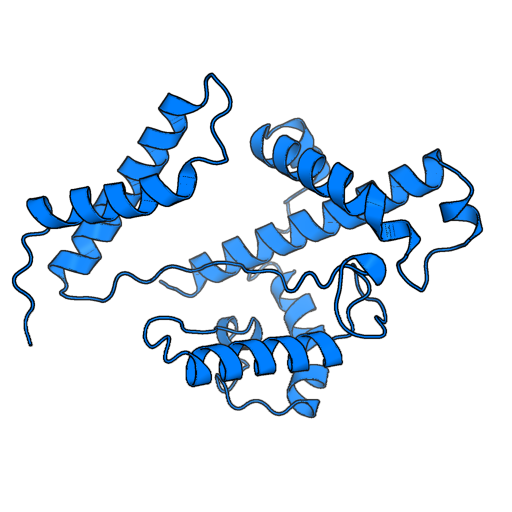559 N N . TYR A 1 195 ? 19.679 2.089 -17.223 1.00 89.06 195 TYR A N 1
ATOM 1560 C CA . TYR A 1 195 ? 19.118 1.272 -16.152 1.00 89.06 195 TYR A CA 1
ATOM 1561 C C . TYR A 1 195 ? 18.593 2.125 -14.993 1.00 89.06 195 TYR A C 1
ATOM 1563 O O . TYR A 1 195 ? 17.450 1.952 -14.578 1.00 89.06 195 TYR A O 1
ATOM 1571 N N . ASP A 1 196 ? 19.385 3.078 -14.493 1.00 90.12 196 ASP A N 1
ATOM 1572 C CA . ASP A 1 196 ? 18.961 3.960 -13.400 1.00 90.12 196 ASP A CA 1
ATOM 1573 C C . ASP A 1 196 ? 17.742 4.816 -13.816 1.00 90.12 196 ASP A C 1
ATOM 1575 O O . ASP A 1 196 ? 16.835 5.037 -13.009 1.00 90.12 196 ASP A O 1
ATOM 1579 N N . ALA A 1 197 ? 17.656 5.240 -15.084 1.00 88.50 197 ALA A N 1
ATOM 1580 C CA . ALA A 1 197 ? 16.480 5.929 -15.621 1.00 88.50 197 ALA A CA 1
ATOM 1581 C C . ALA A 1 197 ? 15.233 5.026 -15.661 1.00 88.50 197 ALA A C 1
ATOM 1583 O O . ALA A 1 197 ? 14.141 5.471 -15.297 1.00 88.50 197 ALA A O 1
ATOM 1584 N N . GLU A 1 198 ? 15.386 3.758 -16.043 1.00 85.44 198 GLU A N 1
ATOM 1585 C CA . GLU A 1 198 ? 14.286 2.791 -16.062 1.00 85.44 198 GLU A CA 1
ATOM 1586 C C . GLU A 1 198 ? 13.816 2.427 -14.646 1.00 85.44 198 GLU A C 1
ATOM 1588 O O . GLU A 1 198 ? 12.613 2.411 -14.377 1.00 85.44 198 GLU A O 1
ATOM 1593 N N . VAL A 1 199 ? 14.744 2.248 -13.699 1.00 87.56 199 VAL A N 1
ATOM 1594 C CA . VAL A 1 199 ? 14.418 2.081 -12.273 1.00 87.56 199 VAL A CA 1
ATOM 1595 C C . VAL A 1 199 ? 13.627 3.288 -11.770 1.00 87.56 199 VAL A C 1
ATOM 1597 O O . VAL A 1 199 ? 12.573 3.117 -11.155 1.00 87.56 199 VAL A O 1
ATOM 1600 N N . ALA A 1 200 ? 14.085 4.511 -12.059 1.00 87.88 200 ALA A N 1
ATOM 1601 C CA . ALA A 1 200 ? 13.379 5.727 -11.660 1.00 87.88 200 ALA A CA 1
ATOM 1602 C C . ALA A 1 200 ? 11.960 5.781 -12.242 1.00 87.88 200 ALA A C 1
ATOM 1604 O O . ALA A 1 200 ? 11.016 6.123 -11.524 1.00 87.88 200 ALA A O 1
ATOM 1605 N N . ARG A 1 201 ? 11.792 5.412 -13.517 1.00 86.62 201 ARG A N 1
ATOM 1606 C CA . ARG A 1 201 ? 10.486 5.343 -14.182 1.00 86.62 201 ARG A CA 1
ATOM 1607 C C . ARG A 1 201 ? 9.551 4.357 -13.475 1.00 86.62 201 ARG A C 1
ATOM 1609 O O . ARG A 1 201 ? 8.421 4.725 -13.156 1.00 86.62 201 ARG A O 1
ATOM 1616 N N . VAL A 1 202 ? 10.016 3.140 -13.185 1.00 82.44 202 VAL A N 1
ATOM 1617 C CA . VAL A 1 202 ? 9.230 2.108 -12.482 1.00 82.44 202 VAL A CA 1
ATOM 1618 C C . VAL A 1 202 ? 8.824 2.583 -11.084 1.00 82.44 202 VAL A C 1
ATOM 1620 O O . VAL A 1 202 ? 7.644 2.519 -10.735 1.00 82.44 202 VAL A O 1
ATOM 1623 N N . VAL A 1 203 ? 9.767 3.128 -10.307 1.00 85.38 203 VAL A N 1
ATOM 1624 C CA . VAL A 1 203 ? 9.507 3.628 -8.945 1.00 85.38 203 VAL A CA 1
ATOM 1625 C C . VAL A 1 203 ? 8.464 4.751 -8.955 1.00 85.38 203 VAL A C 1
ATOM 1627 O O . VAL A 1 203 ? 7.555 4.746 -8.125 1.00 85.38 203 VAL A O 1
ATOM 1630 N N . LYS A 1 204 ? 8.546 5.693 -9.905 1.00 84.62 204 LYS A N 1
ATOM 1631 C CA . LYS A 1 204 ? 7.567 6.787 -10.047 1.00 84.62 204 LYS A CA 1
ATOM 1632 C C . LYS A 1 204 ? 6.156 6.255 -10.268 1.00 84.62 204 LYS A C 1
ATOM 1634 O O . LYS A 1 204 ? 5.234 6.656 -9.560 1.00 84.62 204 LYS A O 1
ATOM 1639 N N . VAL A 1 205 ? 5.993 5.305 -11.190 1.00 80.12 205 VAL A N 1
ATOM 1640 C CA . VAL A 1 205 ? 4.684 4.691 -11.459 1.00 80.12 205 VAL A CA 1
ATOM 1641 C C . VAL A 1 205 ? 4.176 3.919 -10.239 1.00 80.12 205 VAL A C 1
ATOM 1643 O O . VAL A 1 205 ? 2.984 3.967 -9.944 1.00 80.12 205 VAL A O 1
ATOM 1646 N N . MET A 1 206 ? 5.049 3.235 -9.494 1.00 81.38 206 MET A N 1
ATOM 1647 C CA . MET A 1 206 ? 4.649 2.548 -8.261 1.00 81.38 206 MET A CA 1
ATOM 1648 C C . MET A 1 206 ? 4.135 3.505 -7.192 1.00 81.38 206 MET A C 1
ATOM 1650 O O . MET A 1 206 ? 3.093 3.237 -6.598 1.00 81.38 206 MET A O 1
ATOM 1654 N N . ILE A 1 207 ? 4.843 4.611 -6.952 1.00 84.00 207 ILE A N 1
ATOM 1655 C CA . ILE A 1 207 ? 4.417 5.626 -5.982 1.00 84.00 207 ILE A CA 1
ATOM 1656 C C . ILE A 1 207 ? 3.094 6.243 -6.423 1.00 84.00 207 ILE A C 1
ATOM 1658 O O . ILE A 1 207 ? 2.176 6.348 -5.617 1.00 84.00 207 ILE A O 1
ATOM 1662 N N . GLN A 1 208 ? 2.948 6.566 -7.708 1.00 81.00 208 GLN A N 1
ATOM 1663 C CA . GLN A 1 208 ? 1.690 7.082 -8.239 1.00 81.00 208 GLN A CA 1
ATOM 1664 C C . GLN A 1 208 ? 0.539 6.083 -8.036 1.00 81.00 208 GLN A C 1
ATOM 1666 O O . GLN A 1 208 ? -0.514 6.457 -7.527 1.00 81.00 208 GLN A O 1
ATOM 1671 N N . ARG A 1 209 ? 0.749 4.793 -8.340 1.00 78.19 209 ARG A N 1
ATOM 1672 C CA . ARG A 1 209 ? -0.242 3.730 -8.086 1.00 78.19 209 ARG A CA 1
ATOM 1673 C C . ARG A 1 209 ? -0.562 3.586 -6.590 1.00 78.19 209 ARG A C 1
ATOM 1675 O O . ARG A 1 209 ? -1.722 3.378 -6.253 1.00 78.19 209 ARG A O 1
ATOM 1682 N N . LEU A 1 210 ? 0.420 3.717 -5.694 1.00 80.44 210 LEU A N 1
ATOM 1683 C CA . LEU A 1 210 ? 0.192 3.708 -4.241 1.00 80.44 210 LEU A CA 1
ATOM 1684 C C . LEU A 1 210 ? -0.704 4.863 -3.805 1.00 80.44 210 LEU A C 1
ATOM 1686 O O . LEU A 1 210 ? -1.686 4.646 -3.099 1.00 80.44 210 LEU A O 1
ATOM 1690 N N . ILE A 1 211 ? -0.382 6.071 -4.254 1.00 80.56 211 ILE A N 1
ATOM 1691 C CA . ILE A 1 211 ? -1.131 7.281 -3.927 1.00 80.56 211 ILE A CA 1
ATOM 1692 C C . ILE A 1 211 ? -2.590 7.137 -4.374 1.00 80.56 211 ILE A C 1
ATOM 1694 O O . IL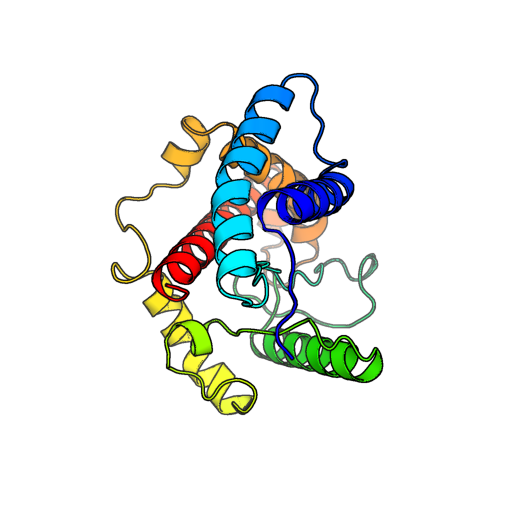E A 1 211 ? -3.495 7.369 -3.576 1.00 80.56 211 ILE A O 1
ATOM 1698 N N . VAL A 1 212 ? -2.823 6.655 -5.599 1.00 79.56 212 VAL A N 1
ATOM 1699 C CA . VAL A 1 212 ? -4.171 6.379 -6.127 1.00 79.56 212 VAL A CA 1
ATOM 1700 C C . VAL A 1 212 ? -4.955 5.438 -5.209 1.00 79.56 212 VAL A C 1
ATOM 1702 O O . VAL A 1 212 ? -6.103 5.713 -4.874 1.00 79.56 212 VAL A O 1
ATOM 1705 N N . VAL A 1 213 ? -4.346 4.331 -4.773 1.00 77.19 213 VAL A N 1
ATOM 1706 C CA . VAL A 1 213 ? -5.019 3.351 -3.904 1.00 77.19 213 VAL A CA 1
ATOM 1707 C C . VAL A 1 213 ? -5.336 3.944 -2.531 1.00 77.19 213 VAL A C 1
ATOM 1709 O O . VAL A 1 213 ? -6.420 3.696 -2.000 1.00 77.19 213 VAL A O 1
ATOM 1712 N N . ILE A 1 214 ? -4.427 4.743 -1.965 1.00 78.31 214 ILE A N 1
ATOM 1713 C CA . ILE A 1 214 ? -4.659 5.439 -0.693 1.00 78.31 214 ILE A CA 1
ATOM 1714 C C . ILE A 1 214 ? -5.859 6.383 -0.825 1.00 78.31 214 ILE A C 1
ATOM 1716 O O . ILE A 1 214 ? -6.791 6.275 -0.028 1.00 78.31 214 ILE A O 1
ATOM 1720 N N . PHE A 1 215 ? -5.883 7.245 -1.845 1.00 76.00 215 PHE A N 1
ATOM 1721 C CA . PHE A 1 215 ? -6.996 8.174 -2.071 1.00 76.00 215 PHE A CA 1
ATOM 1722 C C . PHE A 1 215 ? -8.321 7.446 -2.314 1.00 76.00 215 PHE A C 1
ATOM 1724 O O . PHE A 1 215 ? -9.321 7.764 -1.671 1.00 76.00 215 PHE A O 1
ATOM 1731 N N . ALA A 1 216 ? -8.323 6.414 -3.162 1.00 72.44 216 ALA A N 1
ATOM 1732 C CA . ALA A 1 216 ? -9.514 5.610 -3.418 1.00 72.44 216 ALA A CA 1
ATOM 1733 C C . ALA A 1 216 ? -10.050 4.961 -2.128 1.00 72.44 216 ALA A C 1
ATOM 1735 O O . ALA A 1 216 ? -11.250 4.998 -1.867 1.00 72.44 216 ALA A O 1
ATOM 1736 N N . SER A 1 217 ? -9.171 4.425 -1.273 1.00 70.69 217 SER A N 1
ATOM 1737 C CA . SER A 1 217 ? -9.590 3.819 -0.002 1.00 70.69 217 SER A CA 1
ATOM 1738 C C . SER A 1 217 ? -10.229 4.818 0.972 1.00 70.69 217 SER A C 1
ATOM 1740 O O . SER A 1 217 ? -11.141 4.445 1.707 1.00 70.69 217 SER A O 1
ATOM 1742 N N . GLN A 1 218 ? -9.799 6.084 0.959 1.00 69.38 218 GLN A N 1
ATOM 1743 C CA . GLN A 1 218 ? -10.365 7.130 1.817 1.00 69.38 218 GLN A CA 1
ATOM 1744 C C . GLN A 1 218 ? -11.773 7.541 1.377 1.00 69.38 218 GLN A C 1
ATOM 1746 O O . GLN A 1 218 ? -12.603 7.854 2.224 1.00 69.38 218 GLN A O 1
ATOM 1751 N N . PHE A 1 219 ? -12.045 7.515 0.071 1.00 61.03 219 PHE A N 1
ATOM 1752 C CA . PHE A 1 219 ? -13.337 7.900 -0.500 1.00 61.03 219 PHE A CA 1
ATOM 1753 C C . PHE A 1 219 ? -14.445 6.859 -0.284 1.00 61.03 219 PHE A C 1
ATOM 1755 O O . PHE A 1 219 ? -15.619 7.199 -0.358 1.00 61.03 219 PHE A O 1
ATOM 1762 N N . ILE A 1 220 ? -14.073 5.594 -0.073 1.00 57.38 220 ILE A N 1
ATOM 1763 C CA . ILE A 1 220 ? -15.003 4.453 -0.101 1.00 57.38 220 ILE A CA 1
ATOM 1764 C C . ILE A 1 220 ? -15.281 3.883 1.299 1.00 57.38 220 ILE A C 1
ATOM 1766 O O . ILE A 1 220 ? -16.305 3.242 1.515 1.00 57.38 220 ILE A O 1
ATOM 1770 N N . LEU A 1 221 ? -14.381 4.097 2.263 1.00 56.56 221 LEU A N 1
ATOM 1771 C CA . LEU A 1 221 ? -14.516 3.579 3.634 1.00 56.56 221 LEU A CA 1
ATOM 1772 C C . LEU A 1 221 ? -15.169 4.577 4.607 1.00 56.56 221 LEU A C 1
ATOM 1774 O O . LEU A 1 221 ? -15.059 4.413 5.826 1.00 56.56 221 LEU A O 1
ATOM 1778 N N . HIS A 1 222 ? -15.837 5.589 4.059 1.00 49.88 222 HIS A N 1
ATOM 1779 C CA . HIS A 1 222 ? -16.650 6.590 4.743 1.00 49.88 222 HIS A CA 1
ATOM 1780 C C . HIS A 1 222 ? -18.029 6.654 4.092 1.00 49.88 222 HIS A C 1
ATOM 1782 O O . HIS A 1 222 ? -19.006 6.831 4.853 1.00 49.88 222 HIS A O 1
#